Protein AF-0000000079589954 (afdb_homodimer)

Structure (mmCIF, N/CA/C/O backbone):
data_AF-0000000079589954-model_v1
#
loop_
_entity.id
_entity.type
_entity.pdbx_description
1 polymer 'Cystatin domain-containing protein'
#
loop_
_atom_site.group_PDB
_atom_site.id
_atom_site.type_symbol
_atom_site.label_atom_id
_atom_site.label_alt_id
_atom_site.label_comp_id
_atom_site.label_asym_id
_atom_site.label_entity_id
_atom_site.label_seq_id
_atom_site.pdbx_PDB_ins_code
_atom_site.Cartn_x
_atom_site.Cartn_y
_atom_site.Cartn_z
_atom_site.occupancy
_atom_site.B_iso_or_equiv
_atom_site.auth_seq_id
_atom_site.auth_comp_id
_atom_site.auth_asym_id
_atom_site.auth_atom_id
_atom_site.pdbx_PDB_model_num
ATOM 1 N N . MET A 1 1 ? -67.812 19.391 15.695 1 35.59 1 MET A N 1
ATOM 2 C CA . MET A 1 1 ? -67.312 18.078 16.078 1 35.59 1 MET A CA 1
ATOM 3 C C . MET A 1 1 ? -65.812 17.953 15.758 1 35.59 1 MET A C 1
ATOM 5 O O . MET A 1 1 ? -65.375 18.188 14.625 1 35.59 1 MET A O 1
ATOM 9 N N . PRO A 1 2 ? -64.875 18.188 16.719 1 44.06 2 PRO A N 1
ATOM 10 C CA . PRO A 1 2 ? -63.406 18.391 16.531 1 44.06 2 PRO A CA 1
ATOM 11 C C . PRO A 1 2 ? -62.688 17.109 16.094 1 44.06 2 PRO A C 1
ATOM 13 O O . PRO A 1 2 ? -63.062 16.016 16.516 1 44.06 2 PRO A O 1
ATOM 16 N N . SER A 1 3 ? -62.281 17 14.789 1 46.66 3 SER A N 1
ATOM 17 C CA . SER A 1 3 ? -61.625 15.914 14.047 1 46.66 3 SER A CA 1
ATOM 18 C C . SER A 1 3 ? -60.25 15.578 14.633 1 46.66 3 SER A C 1
ATOM 20 O O . SER A 1 3 ? -59.344 16.406 14.609 1 46.66 3 SER A O 1
ATOM 22 N N . PHE A 1 4 ? -60.156 14.859 15.82 1 42.25 4 PHE A N 1
ATOM 23 C CA . PHE A 1 4 ? -58.969 14.516 16.594 1 42.25 4 PHE A CA 1
ATOM 24 C C . PHE A 1 4 ? -58.031 13.648 15.766 1 42.25 4 PHE A C 1
ATOM 26 O O . PHE A 1 4 ? -58.438 12.602 15.258 1 42.25 4 PHE A O 1
ATOM 33 N N . VAL A 1 5 ? -57.031 14.227 15 1 38.97 5 VAL A N 1
ATOM 34 C CA . VAL A 1 5 ? -56 13.578 14.211 1 38.97 5 VAL A CA 1
ATOM 35 C C . VAL A 1 5 ? -55.125 12.695 15.117 1 38.97 5 VAL A C 1
ATOM 37 O O . VAL A 1 5 ? -54.625 13.156 16.125 1 38.97 5 VAL A O 1
ATOM 40 N N . ILE A 1 6 ? -55.531 11.406 15.32 1 39.44 6 ILE A N 1
ATOM 41 C CA . ILE A 1 6 ? -54.812 10.406 16.109 1 39.44 6 ILE A CA 1
ATOM 42 C C . ILE A 1 6 ? -53.438 10.133 15.492 1 39.44 6 ILE A C 1
ATOM 44 O O . ILE A 1 6 ? -53.344 9.734 14.336 1 39.44 6 ILE A O 1
ATOM 48 N N . PHE A 1 7 ? -52.406 10.898 15.875 1 41.16 7 PHE A N 1
ATOM 49 C CA . PHE A 1 7 ? -51.062 10.594 15.383 1 41.16 7 PHE A CA 1
ATOM 50 C C . PHE A 1 7 ? -50.625 9.227 15.867 1 41.16 7 PHE A C 1
ATOM 52 O O . PHE A 1 7 ? -50.75 8.898 17.047 1 41.16 7 PHE A O 1
ATOM 59 N N . PRO A 1 8 ? -50.625 8.203 15 1 36.62 8 PRO A N 1
ATOM 60 C CA . PRO A 1 8 ? -50.188 6.891 15.484 1 36.62 8 PRO A CA 1
ATOM 61 C C . PRO A 1 8 ? -48.781 6.926 16.109 1 36.62 8 PRO A C 1
ATOM 63 O O . PRO A 1 8 ? -47.969 7.777 15.75 1 36.62 8 PRO A O 1
ATOM 66 N N . LYS A 1 9 ? -48.688 6.43 17.344 1 40.78 9 LYS A N 1
ATOM 67 C CA . LYS A 1 9 ? -47.469 6.23 18.125 1 40.78 9 LYS A CA 1
ATOM 68 C C . LYS A 1 9 ? -46.469 5.355 17.359 1 40.78 9 LYS A C 1
ATOM 70 O O . LYS A 1 9 ? -46.781 4.223 16.984 1 40.78 9 LYS A O 1
ATOM 75 N N . ILE A 1 10 ? -45.562 5.984 16.609 1 38.38 10 ILE A N 1
ATOM 76 C CA . ILE A 1 10 ? -44.469 5.27 15.945 1 38.38 10 ILE A CA 1
ATOM 77 C C . ILE A 1 10 ? -43.688 4.48 16.969 1 38.38 10 ILE A C 1
ATOM 79 O O . ILE A 1 10 ? -43.156 5.051 17.938 1 38.38 10 ILE A O 1
ATOM 83 N N . SER A 1 11 ? -44 3.264 17.375 1 36.06 11 SER A N 1
ATOM 84 C CA . SER A 1 11 ? -43.188 2.393 18.203 1 36.06 11 SER A CA 1
ATOM 85 C C . SER A 1 11 ? -41.75 2.303 17.656 1 36.06 11 SER A C 1
ATOM 87 O O . SER A 1 11 ? -41.562 2.055 16.453 1 36.06 11 SER A O 1
ATOM 89 N N . GLN A 1 12 ? -40.875 3.203 18.109 1 32.81 12 GLN A N 1
ATOM 90 C CA . GLN A 1 12 ? -39.469 3.146 17.766 1 32.81 12 GLN A CA 1
ATOM 91 C C . GLN A 1 12 ? -38.875 1.769 18.062 1 32.81 12 GLN A C 1
ATOM 93 O O . GLN A 1 12 ? -38.719 1.389 19.219 1 32.81 12 GLN A O 1
ATOM 98 N N . LYS A 1 13 ? -39.438 0.674 17.516 1 40.66 13 LYS A N 1
ATOM 99 C CA . LYS A 1 13 ? -38.594 -0.494 17.672 1 40.66 13 LYS A CA 1
ATOM 100 C C . LYS A 1 13 ? -37.156 -0.166 17.297 1 40.66 13 LYS A C 1
ATOM 102 O O . LYS A 1 13 ? -36.875 0.287 16.172 1 40.66 13 LYS A O 1
ATOM 107 N N . THR A 1 14 ? -36.344 0.187 18.281 1 39.12 14 THR A N 1
ATOM 108 C CA . THR A 1 14 ? -34.875 0.381 18.219 1 39.12 14 THR A CA 1
ATOM 109 C C . THR A 1 14 ? -34.219 -0.771 17.469 1 39.12 14 THR A C 1
ATOM 111 O O . THR A 1 14 ? -34.25 -1.912 17.922 1 39.12 14 THR A O 1
ATOM 114 N N . ARG A 1 15 ? -34.5 -0.839 16.219 1 39.12 15 ARG A N 1
ATOM 115 C CA . ARG A 1 15 ? -33.688 -1.821 15.508 1 39.12 15 ARG A CA 1
ATOM 116 C C . ARG A 1 15 ? -32.219 -1.702 15.914 1 39.12 15 ARG A C 1
ATOM 118 O O . ARG A 1 15 ? -31.594 -0.646 15.75 1 39.12 15 ARG A O 1
ATOM 125 N N . HIS A 1 16 ? -31.875 -2.42 17.031 1 40.72 16 HIS A N 1
ATOM 126 C CA . HIS A 1 16 ? -30.453 -2.596 17.312 1 40.72 16 HIS A CA 1
ATOM 127 C C . HIS A 1 16 ? -29.656 -2.912 16.047 1 40.72 16 HIS A C 1
ATOM 129 O O . HIS A 1 16 ? -29.969 -3.873 15.344 1 40.72 16 HIS A O 1
ATOM 135 N N . LEU A 1 17 ? -29.266 -1.894 15.398 1 42.22 17 LEU A N 1
ATOM 136 C CA . LEU A 1 17 ? -28.25 -2.135 14.375 1 42.22 17 LEU A CA 1
ATOM 137 C C . LEU A 1 17 ? -27.156 -3.059 14.898 1 42.22 17 LEU A C 1
ATOM 139 O O . LEU A 1 17 ? -26.422 -2.693 15.82 1 42.22 17 LEU A O 1
ATOM 143 N N . VAL A 1 18 ? -27.453 -4.34 14.961 1 34.44 18 VAL A N 1
ATOM 144 C CA . VAL A 1 18 ? -26.375 -5.273 15.273 1 34.44 18 VAL A CA 1
ATOM 145 C C . VAL A 1 18 ? -25.156 -4.949 14.43 1 34.44 18 VAL A C 1
ATOM 147 O O . VAL A 1 18 ? -25.188 -5.074 13.203 1 34.44 18 VAL A O 1
ATOM 150 N N . VAL A 1 19 ? -24.422 -3.91 14.734 1 35.72 19 VAL A N 1
ATOM 151 C CA . VAL A 1 19 ? -23.062 -3.896 14.211 1 35.72 19 VAL A CA 1
ATOM 152 C C . VAL A 1 19 ? -22.406 -5.262 14.43 1 35.72 19 VAL A C 1
ATOM 154 O O . VAL A 1 19 ? -22.219 -5.691 15.57 1 35.72 19 VAL A O 1
ATOM 157 N N . LEU A 1 20 ? -22.812 -6.199 13.68 1 38.44 20 LEU A N 1
ATOM 158 C CA . LEU A 1 20 ? -22.016 -7.422 13.781 1 38.44 20 LEU A CA 1
ATOM 159 C C . LEU A 1 20 ? -20.531 -7.102 13.922 1 38.44 20 LEU A C 1
ATOM 161 O O . LEU A 1 20 ? -19.969 -6.359 13.109 1 38.44 20 LEU A O 1
ATOM 165 N N . PRO A 1 21 ? -20.031 -7.18 15.133 1 40.75 21 PRO A N 1
ATOM 166 C CA . PRO A 1 21 ? -18.562 -7.094 15.219 1 40.75 21 PRO A CA 1
ATOM 167 C C . PRO A 1 21 ? -17.859 -7.977 14.195 1 40.75 21 PRO A C 1
ATOM 169 O O . PRO A 1 21 ? -18.094 -9.188 14.156 1 40.75 21 PRO A O 1
ATOM 172 N N . LEU A 1 22 ? -17.812 -7.66 12.906 1 41.22 22 LEU A N 1
ATOM 173 C CA . LEU A 1 22 ? -16.812 -8.461 12.195 1 41.22 22 LEU A CA 1
ATOM 174 C C . LEU A 1 22 ? -15.648 -8.828 13.102 1 41.22 22 LEU A C 1
ATOM 176 O O . LEU A 1 22 ? -15.008 -7.945 13.672 1 41.22 22 LEU A O 1
ATOM 180 N N . ARG A 1 23 ? -15.781 -9.836 13.898 1 40.22 23 ARG A N 1
ATOM 181 C CA . ARG A 1 23 ? -14.609 -10.336 14.602 1 40.22 23 ARG A CA 1
ATOM 182 C C . ARG A 1 23 ? -13.359 -10.219 13.742 1 40.22 23 ARG A C 1
ATOM 184 O O . ARG A 1 23 ? -13.211 -10.922 12.742 1 40.22 23 ARG A O 1
ATOM 191 N N . PRO A 1 24 ? -12.727 -9.109 13.539 1 44.19 24 PRO A N 1
ATOM 192 C CA . PRO A 1 24 ? -11.484 -8.867 12.797 1 44.19 24 PRO A CA 1
ATOM 193 C C . PRO A 1 24 ? -10.367 -9.836 13.188 1 44.19 24 PRO A C 1
ATOM 195 O O . PRO A 1 24 ? -9.211 -9.633 12.805 1 44.19 24 PRO A O 1
ATOM 198 N N . ALA A 1 25 ? -10.477 -10.719 14.094 1 42.91 25 ALA A N 1
ATOM 199 C CA . ALA A 1 25 ? -9.328 -11.344 14.742 1 42.91 25 ALA A CA 1
ATOM 200 C C . ALA A 1 25 ? -8.305 -11.82 13.711 1 42.91 25 ALA A C 1
ATOM 202 O O . ALA A 1 25 ? -7.109 -11.578 13.867 1 42.91 25 ALA A O 1
ATOM 203 N N . GLY A 1 26 ? -8.516 -13.086 13.031 1 46.72 26 GLY A N 1
ATOM 204 C CA . GLY A 1 26 ? -7.449 -13.859 12.414 1 46.72 26 GLY A CA 1
ATOM 205 C C . GLY A 1 26 ? -6.871 -13.203 11.18 1 46.72 26 GLY A C 1
ATOM 206 O O . GLY A 1 26 ? -5.715 -13.438 10.82 1 46.72 26 GLY A O 1
ATOM 207 N N . MET A 1 27 ? -7.762 -12.844 10.141 1 50.5 27 MET A N 1
ATOM 208 C CA . MET A 1 27 ? -7.363 -12.383 8.82 1 50.5 27 MET A CA 1
ATOM 209 C C . MET A 1 27 ? -6.855 -10.945 8.867 1 50.5 27 MET A C 1
ATOM 211 O O . MET A 1 27 ? -6.484 -10.375 7.844 1 50.5 27 MET A O 1
ATOM 215 N N . LEU A 1 28 ? -7.289 -10.312 9.875 1 58.69 28 LEU A N 1
ATOM 216 C CA . LEU A 1 28 ? -7.434 -8.906 9.516 1 58.69 28 LEU A CA 1
ATOM 217 C C . LEU A 1 28 ? -6.258 -8.438 8.664 1 58.69 28 LEU A C 1
ATOM 219 O O . LEU A 1 28 ? -6.32 -8.492 7.434 1 58.69 28 LEU A O 1
ATOM 223 N N . GLY A 1 29 ? -5.25 -7.453 8.898 1 73.5 29 GLY A N 1
ATOM 224 C CA . GLY A 1 29 ? -4.316 -6.68 8.094 1 73.5 29 GLY A CA 1
ATOM 225 C C . GLY A 1 29 ? -3.037 -7.43 7.777 1 73.5 29 GLY A C 1
ATOM 226 O O . GLY A 1 29 ? -2.143 -6.891 7.121 1 73.5 29 GLY A O 1
ATOM 227 N N . GLY A 1 30 ? -2.932 -8.773 8.297 1 86.75 30 GLY A N 1
ATOM 228 C CA . GLY A 1 30 ? -1.754 -9.555 7.953 1 86.75 30 GLY A CA 1
ATOM 229 C C . GLY A 1 30 ? -1.987 -10.516 6.801 1 86.75 30 GLY A C 1
ATOM 230 O O . GLY A 1 30 ? -3.115 -10.656 6.324 1 86.75 30 GLY A O 1
ATOM 231 N N . ARG A 1 31 ? -0.968 -11.148 6.387 1 93.94 31 ARG A N 1
ATOM 232 C CA . ARG A 1 31 ? -1.062 -12.125 5.305 1 93.94 31 ARG A CA 1
ATOM 233 C C . ARG A 1 31 ? -1.572 -13.461 5.82 1 93.94 31 ARG A C 1
ATOM 235 O O . ARG A 1 31 ? -1.192 -13.898 6.906 1 93.94 31 ARG A O 1
ATOM 242 N N . THR A 1 32 ? -2.414 -14.094 5.129 1 94.88 32 THR A N 1
ATOM 243 C CA . THR A 1 32 ? -2.926 -15.422 5.434 1 94.88 32 THR A CA 1
ATOM 244 C C . THR A 1 32 ? -2.705 -16.375 4.254 1 94.88 32 THR A C 1
ATOM 246 O O . THR A 1 32 ? -2.859 -15.969 3.096 1 94.88 32 THR A O 1
ATOM 249 N N . LYS A 1 33 ? -2.371 -17.625 4.551 1 95.88 33 LYS A N 1
ATOM 250 C CA . LYS A 1 33 ? -2.109 -18.609 3.504 1 95.88 33 LYS A CA 1
ATOM 251 C C . LYS A 1 33 ? -3.408 -19.094 2.865 1 95.88 33 LYS A C 1
ATOM 253 O O . LYS A 1 33 ? -4.41 -19.281 3.555 1 95.88 33 LYS A O 1
ATOM 258 N N . VAL A 1 34 ? -3.264 -19.219 1.634 1 96.12 34 VAL A N 1
ATOM 259 C CA . VAL A 1 34 ? -4.336 -19.906 0.916 1 96.12 34 VAL A CA 1
ATOM 260 C C . VAL A 1 34 ? -4.051 -21.406 0.862 1 96.12 34 VAL A C 1
ATOM 262 O O . VAL A 1 34 ? -2.992 -21.812 0.387 1 96.12 34 VAL A O 1
ATOM 265 N N . ASP A 1 35 ? -4.879 -22.297 1.304 1 94 35 ASP A N 1
ATOM 266 C CA . ASP A 1 35 ? -4.602 -23.719 1.462 1 94 35 ASP A CA 1
ATOM 267 C C . ASP A 1 35 ? -4.887 -24.484 0.171 1 94 35 ASP A C 1
ATOM 269 O O . ASP A 1 35 ? -4.238 -25.5 -0.115 1 94 35 ASP A O 1
ATOM 273 N N . ASP A 1 36 ? -5.75 -24.125 -0.659 1 96.5 36 ASP A N 1
ATOM 274 C CA . ASP A 1 36 ? -6.152 -24.859 -1.847 1 96.5 36 ASP A CA 1
ATOM 275 C C . ASP A 1 36 ? -5.617 -24.203 -3.117 1 96.5 36 ASP A C 1
ATOM 277 O O . ASP A 1 36 ? -6.328 -24.109 -4.121 1 96.5 36 ASP A O 1
ATOM 281 N N . VAL A 1 37 ? -4.328 -23.891 -3.078 1 97.69 37 VAL A N 1
ATOM 282 C CA . VAL A 1 37 ? -3.756 -23.062 -4.133 1 97.69 37 VAL A CA 1
ATOM 283 C C . VAL A 1 37 ? -3.857 -23.781 -5.473 1 97.69 37 VAL A C 1
ATOM 285 O O . VAL A 1 37 ? -4.32 -23.219 -6.461 1 97.69 37 VAL A O 1
ATOM 288 N N . GLU A 1 38 ? -3.52 -25.062 -5.52 1 96.38 38 GLU A N 1
ATOM 289 C CA . GLU A 1 38 ? -3.412 -25.781 -6.789 1 96.38 38 GLU A CA 1
ATOM 290 C C . GLU A 1 38 ? -4.781 -25.969 -7.434 1 96.38 38 GLU A C 1
ATOM 292 O O . GLU A 1 38 ? -4.891 -26.016 -8.664 1 96.38 38 GLU A O 1
ATOM 297 N N . THR A 1 39 ? -5.797 -25.984 -6.582 1 97.06 39 THR A N 1
ATOM 298 C CA . THR A 1 39 ? -7.125 -26.234 -7.133 1 97.06 39 THR A CA 1
ATOM 299 C C . THR A 1 39 ? -7.949 -24.953 -7.156 1 97.06 39 THR A C 1
ATOM 301 O O . THR A 1 39 ? -9.078 -24.938 -7.648 1 97.06 39 THR A O 1
ATOM 304 N N . ASN A 1 40 ? -7.453 -23.922 -6.672 1 97.88 40 ASN A N 1
ATOM 305 C CA . ASN A 1 40 ? -8.148 -22.641 -6.629 1 97.88 40 ASN A CA 1
ATOM 306 C C . ASN A 1 40 ? -8.07 -21.922 -7.969 1 97.88 40 ASN A C 1
ATOM 308 O O . ASN A 1 40 ? -7.043 -21.328 -8.305 1 97.88 40 ASN A O 1
ATOM 312 N N . LYS A 1 41 ? -9.156 -21.922 -8.68 1 97.88 41 LYS A N 1
ATOM 313 C CA . LYS A 1 41 ? -9.172 -21.391 -10.039 1 97.88 41 LYS A CA 1
ATOM 314 C C . LYS A 1 41 ? -8.875 -19.891 -10.055 1 97.88 41 LYS A C 1
ATOM 316 O O . LYS A 1 41 ? -8.203 -19.391 -10.961 1 97.88 41 LYS A O 1
ATOM 321 N N . GLU A 1 42 ? -9.359 -19.156 -9.078 1 97.12 42 GLU A N 1
ATOM 322 C CA . GLU A 1 42 ? -9.133 -17.719 -9.016 1 97.12 42 GLU A CA 1
ATOM 323 C C . GLU A 1 42 ? -7.652 -17.406 -8.797 1 97.12 42 GLU A C 1
ATOM 325 O O . GLU A 1 42 ? -7.098 -16.516 -9.461 1 97.12 42 GLU A O 1
ATOM 330 N N . ILE A 1 43 ? -7.059 -18.172 -7.922 1 98.56 43 ILE A N 1
ATOM 331 C CA . ILE A 1 43 ? -5.641 -17.969 -7.625 1 98.56 43 ILE A CA 1
ATOM 332 C C . ILE A 1 43 ? -4.805 -18.328 -8.852 1 98.56 43 ILE A C 1
ATOM 334 O O . ILE A 1 43 ? -3.863 -17.609 -9.195 1 98.56 43 ILE A O 1
ATOM 338 N N . GLN A 1 44 ? -5.152 -19.391 -9.5 1 98.81 44 GLN A N 1
ATOM 339 C CA . GLN A 1 44 ? -4.422 -19.766 -10.703 1 98.81 44 GLN A CA 1
ATOM 340 C C . GLN A 1 44 ? -4.602 -18.719 -11.805 1 98.81 44 GLN A C 1
ATOM 342 O O . GLN A 1 44 ? -3.648 -18.391 -12.516 1 98.81 44 GLN A O 1
ATOM 347 N N . ALA A 1 45 ? -5.828 -18.141 -11.922 1 98.56 45 ALA A N 1
ATOM 348 C CA . ALA A 1 45 ? -6.066 -17.094 -12.898 1 98.56 45 ALA A CA 1
ATOM 349 C C . ALA A 1 45 ? -5.23 -15.852 -12.586 1 98.56 45 ALA A C 1
ATOM 351 O O . ALA A 1 45 ? -4.742 -15.18 -13.5 1 98.56 45 ALA A O 1
ATOM 352 N N . MET A 1 46 ? -5.023 -15.586 -11.352 1 98.62 46 MET A N 1
ATOM 353 C CA . MET A 1 46 ? -4.211 -14.445 -10.945 1 98.62 46 MET A CA 1
ATOM 354 C C . MET A 1 46 ? -2.744 -14.656 -11.312 1 98.62 46 MET A C 1
ATOM 356 O O . MET A 1 46 ? -2.057 -13.719 -11.711 1 98.62 46 MET A O 1
ATOM 360 N N . GLY A 1 47 ? -2.281 -15.828 -11.109 1 98.81 47 GLY A N 1
ATOM 361 C CA . GLY A 1 47 ? -0.938 -16.156 -11.562 1 98.81 47 GLY A CA 1
ATOM 362 C C . GLY A 1 47 ? -0.751 -15.977 -13.055 1 98.81 47 GLY A C 1
ATOM 363 O O . GLY A 1 47 ? 0.246 -15.398 -13.492 1 98.81 47 GLY A O 1
ATOM 364 N N . ARG A 1 48 ? -1.716 -16.453 -13.812 1 98.69 48 ARG A N 1
ATOM 365 C CA . ARG A 1 48 ? -1.654 -16.281 -15.266 1 98.69 48 ARG A CA 1
ATOM 366 C C . ARG A 1 48 ? -1.61 -14.805 -15.641 1 98.69 48 ARG A C 1
ATOM 368 O O . ARG A 1 48 ? -0.803 -14.391 -16.484 1 98.69 48 ARG A O 1
ATOM 375 N N . TYR A 1 49 ? -2.445 -14.07 -15.016 1 98.88 49 TYR A N 1
ATOM 376 C CA . TYR A 1 49 ? -2.445 -12.625 -15.227 1 98.88 49 TYR A CA 1
ATOM 377 C C . TYR A 1 49 ? -1.066 -12.039 -14.953 1 98.88 49 TYR A C 1
ATOM 379 O O . TYR A 1 49 ? -0.587 -11.188 -15.703 1 98.88 49 TYR A O 1
ATOM 387 N N . SER A 1 50 ? -0.469 -12.43 -13.914 1 98.75 50 SER A N 1
ATOM 388 C CA . SER A 1 50 ? 0.827 -11.898 -13.508 1 98.75 50 SER A CA 1
ATOM 389 C C . SER A 1 50 ? 1.883 -12.125 -14.586 1 98.75 50 SER A C 1
ATOM 391 O O . SER A 1 50 ? 2.643 -11.211 -14.914 1 98.75 50 SER A O 1
ATOM 393 N N . VAL A 1 51 ? 1.883 -13.273 -15.086 1 98.38 51 VAL A N 1
ATOM 394 C CA . VAL A 1 51 ? 2.871 -13.625 -16.109 1 98.38 51 VAL A CA 1
ATOM 395 C C . VAL A 1 51 ? 2.588 -12.852 -17.391 1 98.38 51 VAL A C 1
ATOM 397 O O . VAL A 1 51 ? 3.504 -12.305 -18 1 98.38 51 VAL A O 1
ATOM 400 N N . GLU A 1 52 ? 1.298 -12.758 -17.781 1 97.25 52 GLU A N 1
ATOM 401 C CA . GLU A 1 52 ? 0.915 -12.016 -18.984 1 97.25 52 GLU A CA 1
ATOM 402 C C . GLU A 1 52 ? 1.285 -10.539 -18.859 1 97.25 52 GLU A C 1
ATOM 404 O O . GLU A 1 52 ? 1.806 -9.938 -19.797 1 97.25 52 GLU A O 1
ATOM 409 N N . GLU A 1 53 ? 1.009 -10.023 -17.75 1 97.75 53 GLU A N 1
ATOM 410 C CA . GLU A 1 53 ? 1.309 -8.617 -17.516 1 97.75 53 GLU A CA 1
ATOM 411 C C . GLU A 1 53 ? 2.814 -8.367 -17.516 1 97.75 53 GLU A C 1
ATOM 413 O O . GLU A 1 53 ? 3.277 -7.359 -18.062 1 97.75 53 GLU A O 1
ATOM 418 N N . TYR A 1 54 ? 3.545 -9.25 -16.922 1 96.56 54 TYR A N 1
ATOM 419 C CA . TYR A 1 54 ? 5 -9.141 -16.938 1 96.56 54 TYR A CA 1
ATOM 420 C C . TYR A 1 54 ? 5.539 -9.156 -18.359 1 96.56 54 TYR A C 1
ATOM 422 O O . TYR A 1 54 ? 6.375 -8.328 -18.719 1 96.56 54 TYR A O 1
ATOM 430 N N . ASN A 1 55 ? 5.047 -10.086 -19.078 1 96 55 ASN A N 1
ATOM 431 C CA . ASN A 1 55 ? 5.477 -10.18 -20.469 1 96 55 ASN A CA 1
ATOM 432 C C . ASN A 1 55 ? 5.117 -8.922 -21.266 1 96 55 ASN A C 1
ATOM 434 O O . ASN A 1 55 ? 5.914 -8.438 -22.062 1 96 55 ASN A O 1
ATOM 438 N N . ARG A 1 56 ? 3.961 -8.453 -21.031 1 95.81 56 ARG A N 1
ATOM 439 C CA . ARG A 1 56 ? 3.496 -7.262 -21.734 1 95.81 56 ARG A CA 1
ATOM 440 C C . ARG A 1 56 ? 4.379 -6.059 -21.406 1 95.81 56 ARG A C 1
ATOM 442 O O . ARG A 1 56 ? 4.719 -5.273 -22.297 1 95.81 56 ARG A O 1
ATOM 449 N N . LEU A 1 57 ? 4.762 -5.91 -20.219 1 93.25 57 LEU A N 1
ATOM 450 C CA . LEU A 1 57 ? 5.531 -4.758 -19.75 1 93.25 57 LEU A CA 1
ATOM 451 C C . LEU A 1 57 ? 6.992 -4.871 -20.188 1 93.25 57 LEU A C 1
ATOM 453 O O . LEU A 1 57 ? 7.637 -3.863 -20.484 1 93.25 57 LEU A O 1
ATOM 457 N N . ARG A 1 58 ? 7.477 -6.062 -20 1 89.44 58 ARG A N 1
ATOM 458 C CA . ARG A 1 58 ? 8.883 -6.289 -20.328 1 89.44 58 ARG A CA 1
ATOM 459 C C . ARG A 1 58 ? 9.109 -6.262 -21.828 1 89.44 58 ARG A C 1
ATOM 461 O O . ARG A 1 58 ? 10.188 -5.883 -22.297 1 89.44 58 ARG A O 1
ATOM 468 N N . ARG A 1 59 ? 8.195 -6.594 -22.656 1 78.44 59 ARG A N 1
ATOM 469 C CA . ARG A 1 59 ? 8.242 -6.59 -24.109 1 78.44 59 ARG A CA 1
ATOM 470 C C . ARG A 1 59 ? 9.531 -7.23 -24.625 1 78.44 59 ARG A C 1
ATOM 472 O O . ARG A 1 59 ? 10.219 -6.664 -25.469 1 78.44 59 ARG A O 1
ATOM 479 N N . SER A 1 60 ? 9.914 -8.242 -24.047 1 75.81 60 SER A N 1
ATOM 480 C CA . SER A 1 60 ? 11.148 -8.891 -24.469 1 75.81 60 SER A CA 1
ATOM 481 C C . SER A 1 60 ? 10.859 -10.203 -25.188 1 75.81 60 SER A C 1
ATOM 483 O O . SER A 1 60 ? 9.727 -10.695 -25.172 1 75.81 60 SER A O 1
ATOM 485 N N . GLU A 1 61 ? 11.891 -10.664 -25.984 1 75 61 GLU A N 1
ATOM 486 C CA . GLU A 1 61 ? 11.836 -11.969 -26.641 1 75 61 GLU A CA 1
ATOM 487 C C . GLU A 1 61 ? 11.891 -13.102 -25.625 1 75 61 GLU A C 1
ATOM 489 O O . GLU A 1 61 ? 11.648 -14.258 -25.969 1 75 61 GLU A O 1
ATOM 494 N N . GLU A 1 62 ? 12.203 -12.844 -24.406 1 85.06 62 GLU A N 1
ATOM 495 C CA . GLU A 1 62 ? 12.344 -13.859 -23.375 1 85.06 62 GLU A CA 1
ATOM 496 C C . GLU A 1 62 ? 11.078 -13.953 -22.516 1 85.06 62 GLU A C 1
ATOM 498 O O . GLU A 1 62 ? 11.164 -13.977 -21.281 1 85.06 62 GLU A O 1
ATOM 503 N N . ASP A 1 63 ? 10.047 -14.188 -23.312 1 91.5 63 ASP A N 1
ATOM 504 C CA . ASP A 1 63 ? 8.75 -14.258 -22.641 1 91.5 63 ASP A CA 1
ATOM 505 C C . ASP A 1 63 ? 8.664 -15.5 -21.766 1 91.5 63 ASP A C 1
ATOM 507 O O . ASP A 1 63 ? 9.258 -16.531 -22.062 1 91.5 63 ASP A O 1
ATOM 511 N N . LEU A 1 64 ? 7.977 -15.398 -20.688 1 95.31 64 LEU A N 1
ATOM 512 C CA . LEU A 1 64 ? 7.68 -16.5 -19.781 1 95.31 64 LEU A CA 1
ATOM 513 C C . LEU A 1 64 ? 6.328 -17.125 -20.109 1 95.31 64 LEU A C 1
ATOM 515 O O . LEU A 1 64 ? 5.449 -16.469 -20.672 1 95.31 64 LEU A O 1
ATOM 519 N N . THR A 1 65 ? 6.254 -18.422 -19.812 1 96.06 65 THR A N 1
ATOM 520 C CA . THR A 1 65 ? 4.984 -19.141 -19.891 1 96.06 65 THR A CA 1
ATOM 521 C C . THR A 1 65 ? 4.512 -19.562 -18.5 1 96.06 65 THR A C 1
ATOM 523 O O . THR A 1 65 ? 5.297 -20.078 -17.703 1 96.06 65 THR A O 1
ATOM 526 N N . PHE A 1 66 ? 3.24 -19.344 -18.281 1 97.69 66 PHE A N 1
ATOM 527 C CA . PHE A 1 66 ? 2.633 -19.703 -17 1 97.69 66 PHE A CA 1
ATOM 528 C C . PHE A 1 66 ? 2.488 -21.203 -16.875 1 97.69 66 PHE A C 1
ATOM 530 O O . PHE A 1 66 ? 2.004 -21.875 -17.797 1 97.69 66 PHE A O 1
ATOM 537 N N . SER A 1 67 ? 2.904 -21.766 -15.719 1 98.06 67 SER A N 1
ATOM 538 C CA . SER A 1 67 ? 2.641 -23.172 -15.406 1 98.06 67 SER A CA 1
ATOM 539 C C . SER A 1 67 ? 1.576 -23.297 -14.32 1 98.06 67 SER A C 1
ATOM 541 O O . SER A 1 67 ? 0.464 -23.766 -14.586 1 98.06 67 SER A O 1
ATOM 543 N N . ARG A 1 68 ? 1.915 -22.828 -13.102 1 98.5 68 ARG A N 1
ATOM 544 C CA . ARG A 1 68 ? 0.976 -22.875 -11.984 1 98.5 68 ARG A CA 1
ATOM 545 C C . ARG A 1 68 ? 1.433 -21.969 -10.844 1 98.5 68 ARG A C 1
ATOM 547 O O . ARG A 1 68 ? 2.615 -21.641 -10.742 1 98.5 68 ARG A O 1
ATOM 554 N N . VAL A 1 69 ? 0.459 -21.641 -10.016 1 98.81 69 VAL A N 1
ATOM 555 C CA . VAL A 1 69 ? 0.774 -21.062 -8.711 1 98.81 69 VAL A CA 1
ATOM 556 C C . VAL A 1 69 ? 1.005 -22.172 -7.691 1 98.81 69 VAL A C 1
ATOM 558 O O . VAL A 1 69 ? 0.182 -23.078 -7.555 1 98.81 69 VAL A O 1
ATOM 561 N N . VAL A 1 70 ? 2.092 -22 -7 1 98.19 70 VAL A N 1
ATOM 562 C CA . VAL A 1 70 ? 2.416 -23.094 -6.082 1 98.19 70 VAL A CA 1
ATOM 563 C C . VAL A 1 70 ? 2.188 -22.641 -4.641 1 98.19 70 VAL A C 1
ATOM 565 O O . VAL A 1 70 ? 2.043 -23.469 -3.742 1 98.19 70 VAL A O 1
ATOM 568 N N . GLU A 1 71 ? 2.184 -21.438 -4.332 1 98.38 71 GLU A N 1
ATOM 569 C CA . GLU A 1 71 ? 1.87 -20.859 -3.033 1 98.38 71 GLU A CA 1
ATOM 570 C C . GLU A 1 71 ? 1.148 -19.516 -3.189 1 98.38 71 GLU A C 1
ATOM 572 O O . GLU A 1 71 ? 1.374 -18.797 -4.164 1 98.38 71 GLU A O 1
ATOM 577 N N . ALA A 1 72 ? 0.329 -19.25 -2.234 1 98.69 72 ALA A N 1
ATOM 578 C CA . ALA A 1 72 ? -0.384 -17.969 -2.238 1 98.69 72 ALA A CA 1
ATOM 579 C C . ALA A 1 72 ? -0.735 -17.531 -0.82 1 98.69 72 ALA A C 1
ATOM 581 O O . ALA A 1 72 ? -1.097 -18.359 0.02 1 98.69 72 ALA A O 1
ATOM 582 N N . GLU A 1 73 ? -0.633 -16.281 -0.613 1 97.94 73 GLU A N 1
ATOM 583 C CA . GLU A 1 73 ? -1.166 -15.609 0.569 1 97.94 73 GLU A CA 1
ATOM 584 C C . GLU A 1 73 ? -2.041 -14.422 0.182 1 97.94 73 GLU A C 1
ATOM 586 O O . GLU A 1 73 ? -1.899 -13.875 -0.911 1 97.94 73 GLU A O 1
ATOM 591 N N . GLN A 1 74 ? -2.91 -14.125 1.017 1 96.25 74 GLN A N 1
ATOM 592 C CA . GLN A 1 74 ? -3.785 -12.977 0.802 1 96.25 74 GLN A CA 1
ATOM 593 C C . GLN A 1 74 ? -3.734 -12.023 1.988 1 96.25 74 GLN A C 1
ATOM 595 O O . GLN A 1 74 ? -3.514 -12.445 3.125 1 96.25 74 GLN A O 1
ATOM 600 N N . GLN A 1 75 ? -3.967 -10.734 1.735 1 94.19 75 GLN A N 1
ATOM 601 C CA . GLN A 1 75 ? -3.951 -9.68 2.736 1 94.19 75 GLN A CA 1
ATOM 602 C C . GLN A 1 75 ? -5.035 -8.641 2.455 1 94.19 75 GLN A C 1
ATOM 604 O O . GLN A 1 75 ? -5.066 -8.047 1.375 1 94.19 75 GLN A O 1
ATOM 609 N N . VAL A 1 76 ? -5.828 -8.5 3.445 1 91.38 76 VAL A N 1
ATOM 610 C CA . VAL A 1 76 ? -6.797 -7.41 3.348 1 91.38 76 VAL A CA 1
ATOM 611 C C . VAL A 1 76 ? -6.102 -6.074 3.594 1 91.38 76 VAL A C 1
ATOM 613 O O . VAL A 1 76 ? -5.492 -5.871 4.645 1 91.38 76 VAL A O 1
ATOM 616 N N . VAL A 1 77 ? -6.219 -5.285 2.521 1 90.31 77 VAL A N 1
ATOM 617 C CA . VAL A 1 77 ? -5.664 -3.939 2.639 1 90.31 77 VAL A CA 1
ATOM 618 C C . VAL A 1 77 ? -6.797 -2.92 2.732 1 90.31 77 VAL A C 1
ATOM 620 O O . VAL A 1 77 ? -7.52 -2.693 1.761 1 90.31 77 VAL A O 1
ATOM 623 N N . ALA A 1 78 ? -7.117 -2.5 3.949 1 89.81 78 ALA A N 1
ATOM 624 C CA . ALA A 1 78 ? -8.172 -1.52 4.199 1 89.81 78 ALA A CA 1
ATOM 625 C C . ALA A 1 78 ? -7.695 -0.439 5.168 1 89.81 78 ALA A C 1
ATOM 627 O O . ALA A 1 78 ? -7.16 -0.745 6.234 1 89.81 78 ALA A O 1
ATOM 628 N N . GLY A 1 79 ? -7.855 0.797 4.711 1 91.69 79 GLY A N 1
ATOM 629 C CA . GLY A 1 79 ? -7.484 1.926 5.551 1 91.69 79 GLY A CA 1
ATOM 630 C C . GLY A 1 79 ? -7.59 3.26 4.836 1 91.69 79 GLY A C 1
ATOM 631 O O . GLY A 1 79 ? -8.406 3.42 3.924 1 91.69 79 GLY A O 1
ATOM 632 N N . MET A 1 80 ? -6.914 4.219 5.418 1 94.75 80 MET A N 1
ATOM 633 C CA . MET A 1 80 ? -6.801 5.562 4.859 1 94.75 80 MET A CA 1
ATOM 634 C C . MET A 1 80 ? -5.344 6.008 4.793 1 94.75 80 MET A C 1
ATOM 636 O O . MET A 1 80 ? -4.57 5.754 5.723 1 94.75 80 MET A O 1
ATOM 640 N N . LYS A 1 81 ? -5.082 6.605 3.682 1 96.62 81 LYS A N 1
ATOM 641 C CA . LYS A 1 81 ? -3.822 7.34 3.613 1 96.62 81 LYS A CA 1
ATOM 642 C C . LYS A 1 81 ? -4.062 8.844 3.621 1 96.62 81 LYS A C 1
ATOM 644 O O . LYS A 1 81 ? -4.984 9.336 2.969 1 96.62 81 LYS A O 1
ATOM 649 N N . TYR A 1 82 ? -3.203 9.492 4.332 1 98.25 82 TYR A N 1
ATOM 650 C CA . TYR A 1 82 ? -3.178 10.953 4.363 1 98.25 82 TYR A CA 1
ATOM 651 C C . TYR A 1 82 ? -1.848 11.484 3.842 1 98.25 82 TYR A C 1
ATOM 653 O O . TYR A 1 82 ? -0.782 11.031 4.27 1 98.25 82 TYR A O 1
ATOM 661 N N . TYR A 1 83 ? -1.981 12.352 2.961 1 98.69 83 TYR A N 1
ATOM 662 C CA . TYR A 1 83 ? -0.84 13.062 2.393 1 98.69 83 TYR A CA 1
ATOM 663 C C . TYR A 1 83 ? -0.784 14.5 2.898 1 98.69 83 TYR A C 1
ATOM 665 O O . TYR A 1 83 ? -1.657 15.305 2.58 1 98.69 83 TYR A O 1
ATOM 673 N N . LEU A 1 84 ? 0.241 14.766 3.574 1 98.75 84 LEU A N 1
ATOM 674 C CA . LEU A 1 84 ? 0.283 16.031 4.309 1 98.75 84 LEU A CA 1
ATOM 675 C C . LEU A 1 84 ? 1.462 16.875 3.854 1 98.75 84 LEU A C 1
ATOM 677 O O . LEU A 1 84 ? 2.551 16.359 3.602 1 98.75 84 LEU A O 1
ATOM 681 N N . LYS A 1 85 ? 1.268 18.125 3.744 1 98.69 85 LYS A N 1
ATOM 682 C CA . LYS A 1 85 ? 2.334 19.109 3.77 1 98.69 85 LYS A CA 1
ATOM 683 C C . LYS A 1 85 ? 2.404 19.812 5.125 1 98.69 85 LYS A C 1
ATOM 685 O O . LYS A 1 85 ? 1.432 20.422 5.562 1 98.69 85 LYS A O 1
ATOM 690 N N . ILE A 1 86 ? 3.529 19.75 5.66 1 98.62 86 ILE A N 1
ATOM 691 C CA . ILE A 1 86 ? 3.689 20.156 7.051 1 98.62 86 ILE A CA 1
ATOM 692 C C . ILE A 1 86 ? 4.754 21.25 7.148 1 98.62 86 ILE A C 1
ATOM 694 O O . ILE A 1 86 ? 5.887 21.062 6.699 1 98.62 86 ILE A O 1
ATOM 698 N N . GLU A 1 87 ? 4.422 22.344 7.656 1 98.06 87 GLU A N 1
ATOM 699 C CA . GLU A 1 87 ? 5.383 23.391 8.016 1 98.06 87 GLU A CA 1
ATOM 700 C C . GLU A 1 87 ? 6.062 23.062 9.352 1 98.06 87 GLU A C 1
ATOM 702 O O . GLU A 1 87 ? 5.391 22.75 10.336 1 98.06 87 GLU A O 1
ATOM 707 N N . THR A 1 88 ? 7.379 23.094 9.336 1 97.44 88 THR A N 1
ATOM 708 C CA . THR A 1 88 ? 8.164 22.828 10.531 1 97.44 88 THR A CA 1
ATOM 709 C C . THR A 1 88 ? 9.188 23.938 10.766 1 97.44 88 THR A C 1
ATOM 711 O O . THR A 1 88 ? 9.43 24.766 9.891 1 97.44 88 THR A O 1
ATOM 714 N N . VAL A 1 89 ? 9.672 23.953 12.008 1 95.38 89 VAL A N 1
ATOM 715 C CA . VAL A 1 89 ? 10.812 24.781 12.383 1 95.38 89 VAL A CA 1
ATOM 716 C C . VAL A 1 89 ? 11.852 23.922 13.109 1 95.38 89 VAL A C 1
ATOM 718 O O . VAL A 1 89 ? 11.508 22.984 13.836 1 95.38 89 VAL A O 1
ATOM 721 N N . SER A 1 90 ? 13.047 24.203 12.812 1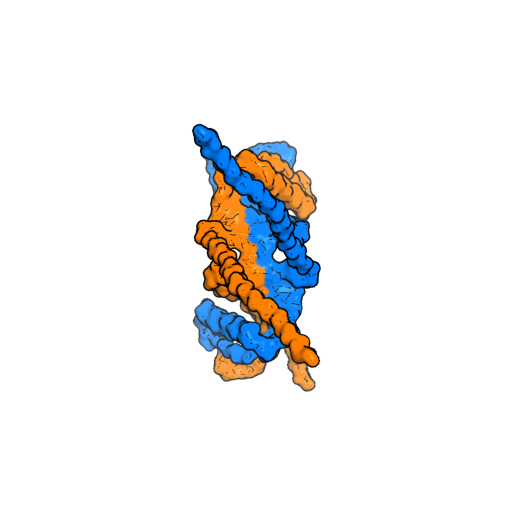 92 90 SER A N 1
ATOM 722 C CA . SER A 1 90 ? 14.094 23.5 13.555 1 92 90 SER A CA 1
ATOM 723 C C . SER A 1 90 ? 14.039 23.844 15.039 1 92 90 SER A C 1
ATOM 725 O O . SER A 1 90 ? 13.641 24.953 15.414 1 92 90 SER A O 1
ATOM 727 N N . LYS A 1 91 ? 14.453 22.875 15.906 1 87.19 91 LYS A N 1
ATOM 728 C CA . LYS A 1 91 ? 14.469 23.109 17.344 1 87.19 91 LYS A CA 1
ATOM 729 C C . LYS A 1 91 ? 15.297 24.344 17.703 1 87.19 91 LYS A C 1
ATOM 731 O O . LYS A 1 91 ? 14.961 25.078 18.625 1 87.19 91 LYS A O 1
ATOM 736 N N . GLY A 1 92 ? 16.422 24.609 17.094 1 84.62 92 GLY A N 1
ATOM 737 C CA . GLY A 1 92 ? 17.266 25.766 17.359 1 84.62 92 GLY A CA 1
ATOM 738 C C . GLY A 1 92 ? 16.75 27.047 16.734 1 84.62 92 GLY A C 1
ATOM 739 O O . GLY A 1 92 ? 17.344 28.109 16.891 1 84.62 92 GLY A O 1
ATOM 740 N N . GLY A 1 93 ? 15.609 26.969 16.125 1 84.44 93 GLY A N 1
ATOM 741 C CA . GLY A 1 93 ? 15.039 28.109 15.422 1 84.44 93 GLY A CA 1
ATOM 742 C C . GLY A 1 93 ? 15.398 28.141 13.953 1 84.44 93 GLY A C 1
ATOM 743 O O . GLY A 1 93 ? 15.906 27.156 13.406 1 84.44 93 GLY A O 1
ATOM 744 N N . GLY A 1 94 ? 14.938 29.234 13.18 1 88.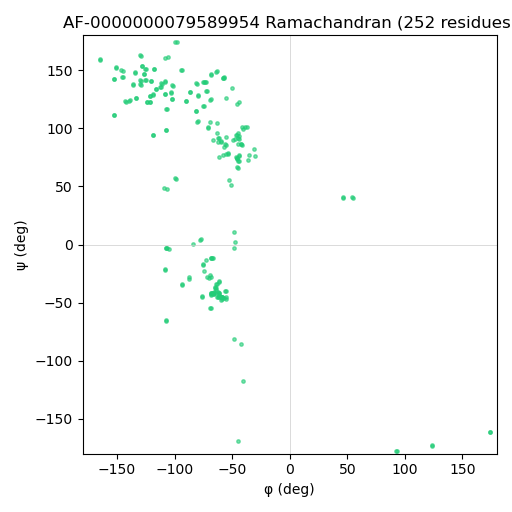06 94 GLY A N 1
ATOM 745 C CA . GLY A 1 94 ? 15.188 29.406 11.758 1 88.06 94 GLY A CA 1
ATOM 746 C C . GLY A 1 94 ? 13.922 29.547 10.938 1 88.06 94 GLY A C 1
ATOM 747 O O . GLY A 1 94 ? 12.828 29.672 11.492 1 88.06 94 GLY A O 1
ATOM 748 N N . ASP A 1 95 ? 14.156 29.547 9.594 1 91.56 95 ASP A N 1
ATOM 749 C CA . ASP A 1 95 ? 13.039 29.703 8.664 1 91.56 95 ASP A CA 1
ATOM 750 C C . ASP A 1 95 ? 12.203 28.422 8.602 1 91.56 95 ASP A C 1
ATOM 752 O O . ASP A 1 95 ? 12.734 27.312 8.672 1 91.56 95 ASP A O 1
ATOM 756 N N . PRO A 1 96 ? 10.984 28.672 8.555 1 95.12 96 PRO A N 1
ATOM 757 C CA . PRO A 1 96 ? 10.125 27.5 8.359 1 95.12 96 PRO A CA 1
ATOM 758 C C . PRO A 1 96 ? 10.477 26.719 7.098 1 95.12 96 PRO A C 1
ATOM 760 O O . PRO A 1 96 ? 10.891 27.297 6.094 1 95.12 96 PRO A O 1
ATOM 763 N N . LYS A 1 97 ? 10.32 25.375 7.281 1 94.81 97 LYS A N 1
ATOM 764 C CA . LYS A 1 97 ? 10.469 24.469 6.152 1 94.81 97 LYS A CA 1
ATOM 765 C C . LYS A 1 97 ? 9.242 23.562 6.008 1 94.81 97 LYS A C 1
ATOM 767 O O . LYS A 1 97 ? 8.617 23.188 7.004 1 94.81 97 LYS A O 1
ATOM 772 N N . VAL A 1 98 ? 8.984 23.281 4.789 1 97.31 98 VAL A N 1
ATOM 773 C CA . VAL A 1 98 ? 7.824 22.438 4.531 1 97.31 98 VAL A CA 1
ATOM 774 C C . VAL A 1 98 ? 8.289 21.016 4.207 1 97.31 98 VAL A C 1
ATOM 776 O O . VAL A 1 98 ? 9.211 20.828 3.41 1 97.31 98 VAL A O 1
ATOM 779 N N . PHE A 1 99 ? 7.684 20.078 4.867 1 97.69 99 PHE A N 1
ATOM 780 C CA . PHE A 1 99 ? 7.918 18.656 4.645 1 97.69 99 PHE A CA 1
ATOM 781 C C . PHE A 1 99 ? 6.645 17.953 4.168 1 97.69 99 PHE A C 1
ATOM 7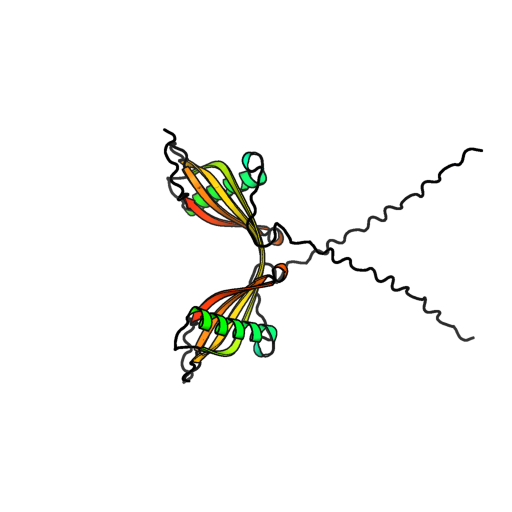83 O O . PHE A 1 99 ? 5.539 18.406 4.469 1 97.69 99 PHE A O 1
ATOM 790 N N . GLU A 1 100 ? 6.789 16.922 3.41 1 98.62 100 GLU A N 1
ATOM 791 C CA . GLU A 1 100 ? 5.703 16.031 3.01 1 98.62 100 GLU A CA 1
ATOM 792 C C . GLU A 1 100 ? 5.707 14.742 3.828 1 98.62 100 GLU A C 1
ATOM 794 O O . GLU A 1 100 ? 6.766 14.164 4.074 1 98.62 100 GLU A O 1
ATOM 799 N N . ALA A 1 101 ? 4.52 14.359 4.227 1 98.75 101 ALA A N 1
ATOM 800 C CA . ALA A 1 101 ? 4.352 13.133 4.996 1 98.75 101 ALA A CA 1
ATOM 801 C C . ALA A 1 101 ? 3.188 12.297 4.457 1 98.75 101 ALA A C 1
ATOM 803 O O . ALA A 1 101 ? 2.213 12.852 3.939 1 98.75 101 ALA A O 1
ATOM 804 N N . VAL A 1 102 ? 3.289 10.992 4.555 1 98.75 102 VAL A N 1
ATOM 805 C CA . VAL A 1 102 ? 2.197 10.062 4.297 1 98.75 102 VAL A CA 1
ATOM 806 C C . VAL A 1 102 ? 1.934 9.219 5.543 1 98.75 102 VAL A C 1
ATOM 808 O O . VAL A 1 102 ? 2.84 8.555 6.059 1 98.75 102 VAL A O 1
ATOM 811 N N . VAL A 1 103 ? 0.733 9.297 5.977 1 98.69 103 VAL A N 1
ATOM 812 C CA . VAL A 1 103 ? 0.311 8.531 7.145 1 98.69 103 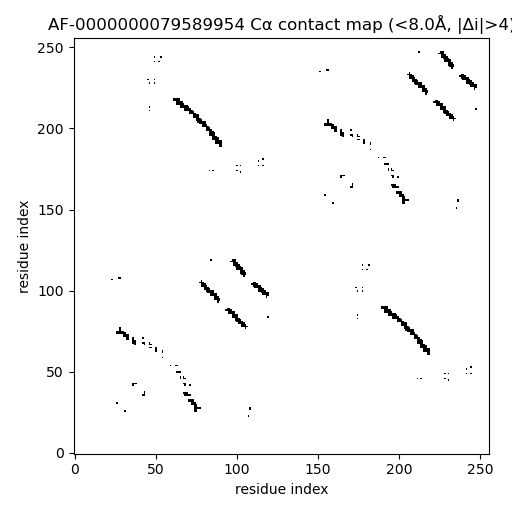VAL A CA 1
ATOM 813 C C . VAL A 1 103 ? -0.761 7.52 6.738 1 98.69 103 VAL A C 1
ATOM 815 O O . VAL A 1 103 ? -1.672 7.848 5.973 1 98.69 103 VAL A O 1
ATOM 818 N N . GLU A 1 104 ? -0.597 6.324 7.195 1 97.19 104 GLU A N 1
ATOM 819 C CA . GLU A 1 104 ? -1.611 5.293 6.992 1 97.19 104 GLU A CA 1
ATOM 820 C C . GLU A 1 104 ? -2.334 4.965 8.297 1 97.19 104 GLU A C 1
ATOM 822 O O . GLU A 1 104 ? -1.696 4.727 9.32 1 97.19 104 GLU A O 1
ATOM 827 N N . VAL A 1 105 ? -3.652 5.012 8.141 1 96.5 105 VAL A N 1
ATOM 828 C CA . VAL A 1 105 ? -4.496 4.691 9.289 1 96.5 105 VAL A CA 1
ATOM 829 C C . VAL A 1 105 ? -5.406 3.516 8.945 1 96.5 105 VAL A C 1
ATOM 831 O O . VAL A 1 105 ? -6.023 3.484 7.879 1 96.5 105 VAL A O 1
ATOM 834 N N . LYS A 1 106 ? -5.34 2.551 9.82 1 93.88 106 LYS A N 1
ATOM 835 C CA . LYS A 1 106 ? -6.266 1.424 9.773 1 93.88 106 LYS A CA 1
ATOM 836 C C . LYS A 1 106 ? -7.109 1.346 11.039 1 93.88 106 LYS A C 1
ATOM 838 O O . LYS A 1 106 ? -6.734 0.666 12 1 93.88 106 LYS A O 1
ATOM 843 N N . PRO A 1 107 ? -8.266 1.942 10.953 1 90.06 107 PRO A N 1
ATOM 844 C CA . PRO A 1 107 ? -9.055 2.055 12.18 1 90.06 107 PRO A CA 1
ATOM 845 C C . PRO A 1 107 ? -9.438 0.697 12.766 1 90.06 107 PRO A C 1
ATOM 847 O O . PRO A 1 107 ? -9.477 0.539 13.992 1 90.06 107 PRO A O 1
ATOM 850 N N . TRP A 1 108 ? -9.625 -0.261 11.992 1 85 108 TRP A N 1
ATOM 851 C CA . TRP A 1 108 ? -10.07 -1.572 12.453 1 85 108 TRP A CA 1
ATOM 852 C C . TRP A 1 108 ? -8.93 -2.328 13.125 1 85 108 TRP A C 1
ATOM 854 O O . TRP A 1 108 ? -9.164 -3.297 13.852 1 85 108 TRP A O 1
ATOM 864 N N . LEU A 1 109 ? -7.684 -1.887 12.891 1 87.81 109 LEU A N 1
ATOM 865 C CA . LEU A 1 109 ? -6.516 -2.486 13.523 1 87.81 109 LEU A CA 1
ATOM 866 C C . LEU A 1 109 ? -5.934 -1.56 14.586 1 87.81 109 LEU A C 1
ATOM 868 O O . LEU A 1 109 ? -4.941 -1.896 15.234 1 87.81 109 LEU A O 1
ATOM 872 N N . ARG A 1 110 ? -6.523 -0.378 14.711 1 91.12 110 ARG A N 1
ATOM 873 C CA . ARG A 1 110 ? -5.973 0.635 15.602 1 91.12 110 ARG A CA 1
ATOM 874 C C . ARG A 1 110 ? -4.512 0.919 15.273 1 91.12 110 ARG A C 1
ATOM 876 O O . ARG A 1 110 ? -3.668 0.982 16.172 1 91.12 110 ARG A O 1
ATOM 883 N N . SER A 1 111 ? -4.312 0.945 14.023 1 94.56 111 SER A N 1
ATOM 884 C CA . SER A 1 111 ? -2.949 1.151 13.547 1 94.56 111 SER A CA 1
ATOM 885 C C . SER A 1 111 ? -2.799 2.516 12.883 1 94.56 111 SER A C 1
ATOM 887 O O . SER A 1 111 ? -3.688 2.959 12.156 1 94.56 111 SER A O 1
ATOM 889 N N . LYS A 1 112 ? -1.726 3.209 13.125 1 97.06 112 LYS A N 1
ATOM 890 C CA . LYS A 1 112 ? -1.271 4.449 12.5 1 97.06 112 LYS A CA 1
ATOM 891 C C . LYS A 1 112 ? 0.234 4.422 12.25 1 97.06 112 LYS A C 1
ATOM 893 O O . LYS A 1 112 ? 1.016 4.156 13.164 1 97.06 112 LYS A O 1
ATOM 898 N N . LYS A 1 113 ? 0.587 4.637 11.016 1 97.12 113 LYS A N 1
ATOM 899 C CA . LYS A 1 113 ? 2.002 4.52 10.672 1 97.12 113 LYS A CA 1
ATOM 900 C C . LYS A 1 113 ? 2.441 5.668 9.766 1 97.12 113 LYS A C 1
ATOM 902 O O . LYS A 1 113 ? 1.718 6.051 8.844 1 97.12 113 LYS A O 1
ATOM 907 N N . LEU A 1 114 ? 3.594 6.199 10.039 1 98.5 114 LEU A N 1
ATOM 908 C CA . LEU A 1 114 ? 4.254 7.137 9.133 1 98.5 114 LEU A CA 1
ATOM 909 C C . LEU A 1 114 ? 4.988 6.391 8.023 1 98.5 114 LEU A C 1
ATOM 911 O O . LEU A 1 114 ? 5.973 5.699 8.281 1 98.5 114 LEU A O 1
ATOM 915 N N . LEU A 1 115 ? 4.539 6.566 6.832 1 97.56 115 LEU A N 1
ATOM 916 C CA . LEU A 1 115 ? 5.102 5.816 5.715 1 97.56 115 LEU A CA 1
ATOM 917 C C . LEU A 1 115 ? 6.219 6.609 5.039 1 97.56 115 LEU A C 1
ATOM 919 O O . LEU A 1 115 ? 7.145 6.023 4.473 1 97.56 115 LEU A O 1
ATOM 923 N N . LYS A 1 116 ? 6.062 7.836 5.023 1 97.81 116 LYS A N 1
ATOM 924 C CA . LYS A 1 116 ? 7.012 8.727 4.363 1 97.81 116 LYS A CA 1
ATOM 925 C C . LYS A 1 116 ? 7.133 10.055 5.109 1 97.81 116 LYS A C 1
ATOM 927 O O . LYS A 1 116 ? 6.145 10.562 5.645 1 97.81 116 LYS A O 1
ATOM 932 N N . PHE A 1 117 ? 8.281 10.562 5.129 1 97.75 117 PHE A N 1
ATOM 933 C CA . PHE A 1 117 ? 8.555 11.906 5.633 1 97.75 117 PHE A CA 1
ATOM 934 C C . PHE A 1 117 ? 9.789 12.492 4.953 1 97.75 117 PHE A C 1
ATOM 936 O O . PHE A 1 117 ? 10.906 12.008 5.152 1 97.75 117 PHE A O 1
ATOM 943 N N . SER A 1 118 ? 9.594 13.484 4.145 1 96.81 118 SER A N 1
ATOM 944 C CA . SER A 1 118 ? 10.695 14.047 3.373 1 96.81 118 SER A CA 1
ATOM 945 C C . SER A 1 118 ? 10.469 15.531 3.084 1 96.81 118 SER A C 1
ATOM 947 O O . SER A 1 118 ? 9.336 16 3.062 1 96.81 118 SER A O 1
ATOM 949 N N . PRO A 1 119 ? 11.586 16.297 2.924 1 95.44 119 PRO A N 1
ATOM 950 C CA . PRO A 1 119 ? 11.406 17.703 2.553 1 95.44 119 PRO A CA 1
ATOM 951 C C . PRO A 1 119 ? 10.625 17.875 1.252 1 95.44 119 PRO A C 1
ATOM 953 O O . PRO A 1 119 ? 10.742 17.047 0.344 1 95.44 119 PRO A O 1
ATOM 956 N N . SER A 1 120 ? 9.836 18.938 1.313 1 93.81 120 SER A N 1
ATOM 957 C CA . SER A 1 120 ? 9.086 19.234 0.096 1 93.81 120 SER A CA 1
ATOM 958 C C . SER A 1 120 ? 10.008 19.703 -1.017 1 93.81 120 SER A C 1
ATOM 960 O O . SER A 1 120 ? 10.953 20.453 -0.764 1 93.81 120 SER A O 1
ATOM 962 N N . SER A 1 121 ? 9.992 19.094 -2.113 1 83.62 121 SER A N 1
ATOM 963 C CA . SER A 1 121 ? 10.828 19.5 -3.24 1 83.62 121 SER A CA 1
ATOM 964 C C . SER A 1 121 ? 10.406 20.859 -3.793 1 83.62 121 SER A C 1
ATOM 966 O O . SER A 1 121 ? 11.055 21.406 -4.688 1 83.62 121 SER A O 1
ATOM 968 N N . GLU A 1 122 ? 9.297 21.312 -3.375 1 64.94 122 GLU A N 1
ATOM 969 C CA . GLU A 1 122 ? 8.828 22.578 -3.906 1 64.94 122 GLU A CA 1
ATOM 970 C C . GLU A 1 122 ? 9.672 23.75 -3.381 1 64.94 122 GLU A C 1
ATOM 972 O O . GLU A 1 122 ? 9.961 23.812 -2.184 1 64.94 122 GLU A O 1
ATOM 977 N N . ILE A 1 123 ? 10.602 24.328 -4.074 1 52.91 123 ILE A N 1
ATOM 978 C CA . ILE A 1 123 ? 11.43 25.484 -3.748 1 52.91 123 ILE A CA 1
ATOM 979 C C . ILE A 1 123 ? 10.57 26.578 -3.148 1 52.91 123 ILE A C 1
ATOM 981 O O . ILE A 1 123 ? 9.625 27.062 -3.785 1 52.91 123 ILE A O 1
ATOM 985 N N . LEU A 1 124 ? 10.398 26.656 -1.864 1 52.31 124 LEU A N 1
ATOM 986 C CA . LEU A 1 124 ? 9.797 27.859 -1.302 1 52.31 124 LEU A CA 1
ATOM 987 C C . LEU A 1 124 ? 10.555 29.109 -1.751 1 52.31 124 LEU A C 1
ATOM 989 O O . LEU A 1 124 ? 11.758 29.234 -1.493 1 52.31 124 LEU A O 1
ATOM 993 N N . LEU A 1 125 ? 10.352 29.531 -2.885 1 46.59 125 LEU A N 1
ATOM 994 C CA . LEU A 1 125 ? 10.984 30.797 -3.266 1 46.59 125 LEU A CA 1
ATOM 995 C C . LEU A 1 125 ? 10.844 31.828 -2.158 1 46.59 125 LEU A C 1
ATOM 997 O O . LEU A 1 125 ? 9.805 31.906 -1.499 1 46.59 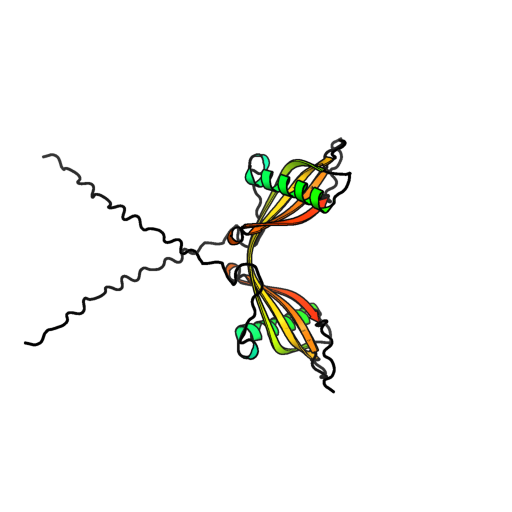125 LEU A O 1
ATOM 1001 N N . PRO A 1 126 ? 11.977 32.344 -1.688 1 47.12 126 PRO A N 1
ATOM 1002 C CA . PRO A 1 126 ? 11.93 33.5 -0.777 1 47.12 126 PRO A CA 1
ATOM 1003 C C . PRO A 1 126 ? 10.891 34.562 -1.194 1 47.12 126 PRO A C 1
ATOM 1005 O O . PRO A 1 126 ? 10.719 34.812 -2.389 1 47.12 126 PRO A O 1
ATOM 1008 N N . VAL A 1 127 ? 9.758 34.625 -0.612 1 39.28 127 VAL A N 1
ATOM 1009 C CA . VAL A 1 127 ? 8.969 35.812 -0.876 1 39.28 127 VAL A CA 1
ATOM 1010 C C . VAL A 1 127 ? 9.859 37.062 -0.775 1 39.28 127 VAL A C 1
ATOM 1012 O O . VAL A 1 127 ? 10.523 37.25 0.24 1 39.28 127 VAL A O 1
ATOM 1015 N N . ASN A 1 128 ? 10.359 37.531 -1.838 1 35.19 128 ASN A N 1
ATOM 1016 C CA . ASN A 1 128 ? 10.969 38.844 -1.801 1 35.19 128 ASN A CA 1
ATOM 1017 C C . ASN A 1 128 ? 10 39.906 -1.247 1 35.19 128 ASN A C 1
ATOM 1019 O O . ASN A 1 128 ? 8.82 39.906 -1.59 1 35.19 128 ASN A O 1
ATOM 1023 N N . MET B 1 1 ? -58.594 -38.094 14.727 1 34.34 1 MET B N 1
ATOM 1024 C CA . MET B 1 1 ? -58.75 -36.688 14.344 1 34.34 1 MET B CA 1
ATOM 1025 C C . MET B 1 1 ? -57.469 -36.125 13.789 1 34.34 1 MET B C 1
ATOM 1027 O O . MET B 1 1 ? -56.375 -36.344 14.367 1 34.34 1 MET B O 1
ATOM 1031 N N . PRO B 1 2 ? -57.344 -35.875 12.43 1 43.84 2 PRO B N 1
ATOM 1032 C CA . PRO B 1 2 ? -56.156 -35.5 11.641 1 43.84 2 PRO B CA 1
ATOM 1033 C C . PRO B 1 2 ? -55.625 -34.094 12 1 43.84 2 PRO B C 1
ATOM 1035 O O . PRO B 1 2 ? -56.406 -33.156 12.094 1 43.84 2 PRO B O 1
ATOM 1038 N N . SER B 1 3 ? -54.719 -34 12.961 1 45.47 3 SER B N 1
ATOM 1039 C CA . SER B 1 3 ? -54.094 -32.781 13.492 1 45.47 3 SER B CA 1
ATOM 1040 C C . SER B 1 3 ? -53.375 -31.984 12.406 1 45.47 3 SER B C 1
ATOM 1042 O O . SER B 1 3 ? -52.406 -32.5 11.82 1 45.47 3 SER B O 1
ATOM 1044 N N . PHE B 1 4 ? -54.156 -31.219 11.523 1 42.16 4 PHE B N 1
ATOM 1045 C CA . PHE B 1 4 ? -53.719 -30.438 10.375 1 42.16 4 PHE B CA 1
ATOM 1046 C C . PHE B 1 4 ? -52.719 -29.344 10.812 1 42.16 4 PHE B C 1
ATOM 1048 O O . PHE B 1 4 ? -53.062 -28.531 11.68 1 42.16 4 PHE B O 1
ATOM 1055 N N . VAL B 1 5 ? -51.375 -29.625 10.859 1 38.84 5 VAL B N 1
ATOM 1056 C CA . VAL B 1 5 ? -50.25 -28.703 11.125 1 38.84 5 VAL B CA 1
ATOM 1057 C C . VAL B 1 5 ? -50.281 -27.562 10.117 1 38.84 5 VAL B C 1
ATOM 1059 O O . VAL B 1 5 ? -50.281 -27.797 8.906 1 38.84 5 VAL B O 1
ATOM 1062 N N . ILE B 1 6 ? -51.094 -26.5 10.398 1 37.78 6 ILE B N 1
ATOM 1063 C CA . ILE B 1 6 ? -51.188 -25.312 9.555 1 37.78 6 ILE B CA 1
ATOM 1064 C C . ILE B 1 6 ? -49.812 -24.625 9.508 1 37.78 6 ILE B C 1
ATOM 1066 O O . ILE B 1 6 ? -49.281 -24.25 10.547 1 37.78 6 ILE B O 1
ATOM 1070 N N . PHE B 1 7 ? -49 -24.984 8.531 1 42 7 PHE B N 1
ATOM 1071 C CA . PHE B 1 7 ? -47.719 -24.281 8.328 1 42 7 PHE B CA 1
ATOM 1072 C C . PHE B 1 7 ? -47.969 -22.828 7.965 1 42 7 PHE B C 1
ATOM 1074 O O . PHE B 1 7 ? -48.75 -22.531 7.051 1 42 7 PHE B O 1
ATOM 1081 N N . PRO B 1 8 ? -47.938 -21.938 8.914 1 36.47 8 PRO B N 1
ATOM 1082 C CA . PRO B 1 8 ? -48.156 -20.547 8.492 1 36.47 8 PRO B CA 1
ATOM 1083 C C . PRO B 1 8 ? -47.281 -20.141 7.328 1 36.47 8 PRO B C 1
ATOM 1085 O O . PRO B 1 8 ? -46.188 -20.688 7.152 1 36.47 8 PRO B O 1
ATOM 1088 N N . LYS B 1 9 ? -47.969 -19.453 6.328 1 37.72 9 LYS B N 1
ATOM 1089 C CA . LYS B 1 9 ? -47.438 -18.812 5.141 1 37.72 9 LYS B CA 1
ATOM 1090 C C . LYS B 1 9 ? -46.375 -17.766 5.516 1 37.72 9 LYS B C 1
ATOM 1092 O O . LYS B 1 9 ? -46.688 -16.812 6.234 1 37.72 9 LYS B O 1
ATOM 1097 N N . ILE B 1 10 ? -45.125 -18.188 5.672 1 35.91 10 ILE B N 1
ATOM 1098 C CA . ILE B 1 10 ? -44.031 -17.25 5.836 1 35.91 10 ILE B CA 1
ATOM 1099 C C . ILE B 1 10 ? -44 -16.266 4.66 1 35.91 10 ILE B C 1
ATOM 1101 O O . ILE B 1 10 ? -43.875 -16.688 3.506 1 35.91 10 ILE B O 1
ATOM 1105 N N . SER B 1 11 ? -44.844 -15.258 4.594 1 35.16 11 SER B N 1
ATOM 1106 C CA . SER B 1 11 ? -44.719 -14.219 3.578 1 35.16 11 SER B CA 1
ATOM 1107 C C . SER B 1 11 ? -43.281 -13.711 3.486 1 35.16 11 SER B C 1
ATOM 1109 O O . SER B 1 11 ? -42.656 -13.391 4.504 1 35.16 11 SER B O 1
ATOM 1111 N N . GLN B 1 12 ? -42.5 -14.352 2.617 1 31.36 12 GLN B N 1
ATOM 1112 C CA . GLN B 1 12 ? -41.156 -13.891 2.303 1 31.36 12 GLN B CA 1
ATOM 1113 C C . GLN B 1 12 ? -41.156 -12.414 1.92 1 31.36 12 GLN B C 1
ATOM 1115 O O . GLN B 1 12 ? -41.656 -12.039 0.853 1 31.36 12 GLN B O 1
ATOM 1120 N N . LYS B 1 13 ? -41.781 -11.516 2.752 1 39.69 13 LYS B N 1
ATOM 1121 C CA . LYS B 1 13 ? -41.375 -10.172 2.324 1 39.69 13 LYS B CA 1
ATOM 1122 C C . LYS B 1 13 ? -39.875 -10.109 2.043 1 39.69 13 LYS B C 1
ATOM 1124 O O . LYS B 1 13 ? -39.062 -10.422 2.912 1 39.69 13 LYS B O 1
ATOM 1129 N N . THR B 1 14 ? -39.5 -10.312 0.783 1 37.5 14 THR B N 1
ATOM 1130 C CA . THR B 1 14 ? -38.188 -10.109 0.209 1 37.5 14 THR B CA 1
ATOM 1131 C C . THR B 1 14 ? -37.594 -8.781 0.676 1 37.5 14 THR B C 1
ATOM 1133 O O . THR B 1 14 ? -38.125 -7.711 0.351 1 37.5 14 THR B O 1
ATOM 1136 N N . ARG B 1 15 ? -37.344 -8.742 1.95 1 38.56 15 ARG B N 1
ATOM 1137 C CA . ARG B 1 15 ? -36.562 -7.543 2.268 1 38.56 15 ARG B CA 1
ATOM 1138 C C . ARG B 1 15 ? -35.469 -7.297 1.23 1 38.56 15 ARG B C 1
ATOM 1140 O O . ARG B 1 15 ? -34.594 -8.148 1.023 1 38.56 15 ARG B O 1
ATOM 1147 N N . HIS B 1 16 ? -35.875 -6.582 0.148 1 39.69 16 HIS B N 1
ATOM 1148 C CA . HIS B 1 16 ? -34.875 -6.062 -0.753 1 39.69 16 HIS B CA 1
ATOM 1149 C C . HIS B 1 16 ? -33.688 -5.492 0.025 1 39.69 16 HIS B C 1
ATOM 1151 O O . HIS B 1 16 ? -33.875 -4.602 0.861 1 39.69 16 HIS B O 1
ATOM 1157 N N . LEU B 1 17 ? -32.781 -6.348 0.351 1 40.94 17 LEU B N 1
ATOM 1158 C CA . LEU B 1 17 ? -31.516 -5.797 0.782 1 40.94 17 LEU B CA 1
ATOM 1159 C C . LEU B 1 17 ? -31.078 -4.652 -0.128 1 40.94 17 LEU B C 1
ATOM 1161 O O . LEU B 1 17 ? -30.812 -4.863 -1.312 1 40.94 17 LEU B O 1
ATOM 1165 N N . VAL B 1 18 ? -31.703 -3.518 0.044 1 33.41 18 VAL B N 1
ATOM 1166 C CA . VAL B 1 18 ? -31.188 -2.361 -0.671 1 33.41 18 VAL B CA 1
ATOM 1167 C C . VAL B 1 18 ? -29.656 -2.307 -0.516 1 33.41 18 VAL B C 1
ATOM 1169 O O . VAL B 1 18 ? -29.156 -2.117 0.591 1 33.41 18 VAL B O 1
ATOM 1172 N N . VAL B 1 19 ? -28.938 -3.148 -1.196 1 35.19 19 VAL B N 1
ATOM 1173 C CA . VAL B 1 19 ? -27.531 -2.789 -1.386 1 35.19 19 VAL B CA 1
ATOM 1174 C C . VAL B 1 19 ? -27.422 -1.314 -1.761 1 35.19 19 VAL B C 1
ATOM 1176 O O . VAL B 1 19 ? -27.906 -0.896 -2.811 1 35.19 19 VAL B O 1
ATOM 1179 N N . LEU B 1 20 ? -27.656 -0.48 -0.834 1 37.88 20 LEU B N 1
ATOM 1180 C CA . LEU B 1 20 ? -27.328 0.894 -1.197 1 37.88 20 LEU B CA 1
ATOM 1181 C C . LEU B 1 20 ? -26.062 0.942 -2.055 1 37.88 20 LEU B C 1
ATOM 1183 O O . LEU B 1 20 ? -25.031 0.381 -1.68 1 37.88 20 LEU B O 1
ATOM 1187 N N . PRO B 1 21 ? -26.266 1.081 -3.35 1 40.94 21 PRO B N 1
ATOM 1188 C CA . PRO B 1 21 ? -25.062 1.357 -4.121 1 40.94 21 PRO B CA 1
ATOM 1189 C C . PRO B 1 21 ? -24.172 2.416 -3.467 1 40.94 21 PRO B C 1
ATOM 1191 O O . PRO B 1 21 ? -24.625 3.523 -3.184 1 40.94 21 PRO B O 1
ATOM 1194 N N . LEU B 1 22 ? -23.469 2.164 -2.373 1 40.62 22 LEU B N 1
ATOM 1195 C CA . LEU B 1 22 ? -22.469 3.197 -2.131 1 40.62 22 LEU B CA 1
ATOM 1196 C C . LEU B 1 22 ? -21.984 3.809 -3.443 1 40.62 22 LEU B C 1
ATOM 1198 O O . LEU B 1 22 ? -21.469 3.1 -4.312 1 40.62 22 LEU B O 1
ATOM 1202 N N . ARG B 1 23 ? -22.766 4.648 -4.031 1 40.12 23 ARG B N 1
ATOM 1203 C CA . ARG B 1 23 ? -22.203 5.41 -5.137 1 40.12 23 ARG B CA 1
ATOM 1204 C C . ARG B 1 23 ? -20.75 5.77 -4.867 1 40.12 23 ARG B C 1
ATOM 1206 O O . ARG B 1 23 ? -20.453 6.59 -3.996 1 40.12 23 ARG B O 1
ATOM 1213 N N . PRO B 1 24 ? -19.781 4.922 -4.91 1 44.03 24 PRO B N 1
ATOM 1214 C CA . PRO B 1 24 ? -18.359 5.227 -4.766 1 44.03 24 PRO B CA 1
ATOM 1215 C C . PRO B 1 24 ? -17.922 6.395 -5.641 1 44.03 24 PRO B C 1
ATOM 1217 O O . PRO B 1 24 ? -16.719 6.566 -5.891 1 44.03 24 PRO B O 1
ATOM 1220 N N . ALA B 1 25 ? -18.719 7.141 -6.254 1 42.72 25 ALA B N 1
ATOM 1221 C CA . ALA B 1 25 ? -18.25 8.047 -7.301 1 42.72 25 ALA B CA 1
ATOM 1222 C C . ALA B 1 25 ? -16.953 8.727 -6.898 1 42.72 25 ALA B C 1
ATOM 1224 O O . ALA B 1 25 ? -15.992 8.75 -7.672 1 42.72 25 ALA B O 1
ATOM 1225 N N . GLY B 1 26 ? -17.031 9.953 -6.086 1 46.59 26 GLY B N 1
ATOM 1226 C CA . GLY B 1 26 ? -15.992 10.961 -6.012 1 46.59 26 GLY B CA 1
ATOM 1227 C C . GLY B 1 26 ? -14.734 10.469 -5.312 1 46.59 26 GLY B C 1
ATOM 1228 O O . GLY B 1 26 ? -13.641 10.992 -5.547 1 46.59 26 GLY B O 1
ATOM 1229 N N . MET B 1 27 ? -14.898 9.945 -4.055 1 50.5 27 MET B N 1
ATOM 1230 C CA . MET B 1 27 ? -13.742 9.594 -3.234 1 50.5 27 MET B CA 1
ATOM 1231 C C . MET B 1 27 ? -13.062 8.336 -3.77 1 50.5 27 MET B C 1
ATOM 1233 O O . MET B 1 27 ? -12.172 7.781 -3.121 1 50.5 27 MET B O 1
ATOM 1237 N N . LEU B 1 28 ? -13.797 7.789 -4.59 1 59.28 28 LEU B N 1
ATOM 1238 C CA . LEU B 1 28 ? -13.297 6.418 -4.609 1 59.28 28 LEU B CA 1
ATOM 1239 C C . LEU B 1 28 ? -11.773 6.395 -4.656 1 59.28 28 LEU B C 1
ATOM 1241 O O . LEU B 1 28 ? -11.141 7.418 -4.918 1 59.28 28 LEU B O 1
ATOM 1245 N N . GLY B 1 29 ? -10.766 5.418 -4.883 1 73.75 29 GLY B N 1
ATOM 1246 C CA . GLY B 1 29 ? -9.391 4.969 -4.711 1 73.75 29 GLY B CA 1
ATOM 1247 C C . GLY B 1 29 ? -8.367 6.043 -5.027 1 73.75 29 GLY B C 1
ATOM 1248 O O . GLY B 1 29 ? -7.164 5.789 -4.98 1 73.75 29 GLY B O 1
ATOM 1249 N N . GLY B 1 30 ? -8.906 7.371 -5.41 1 86.69 30 GLY B N 1
ATOM 1250 C CA . GLY B 1 30 ? -7.957 8.445 -5.648 1 86.69 30 GLY B CA 1
ATOM 1251 C C . GLY B 1 30 ? -7.809 9.391 -4.473 1 86.69 30 GLY B C 1
ATOM 1252 O O . GLY B 1 30 ? -8.547 9.281 -3.486 1 86.69 30 GLY B O 1
ATOM 1253 N N . ARG B 1 31 ? -6.91 10.289 -4.59 1 93.94 31 ARG B N 1
ATOM 1254 C CA . ARG B 1 31 ? -6.691 11.281 -3.545 1 93.94 31 ARG B CA 1
ATOM 1255 C C . ARG B 1 31 ? -7.699 12.414 -3.648 1 93.94 31 ARG B C 1
ATOM 1257 O O . ARG B 1 31 ? -8.031 12.859 -4.75 1 93.94 31 ARG B O 1
ATOM 1264 N N . THR B 1 32 ? -8.195 12.859 -2.586 1 94.88 32 THR B N 1
ATOM 1265 C CA . THR B 1 32 ? -9.102 14 -2.504 1 94.88 32 THR B CA 1
ATOM 1266 C C . THR B 1 32 ? -8.57 15.047 -1.528 1 94.88 32 THR B C 1
ATOM 1268 O O . THR B 1 32 ? -8.031 14.703 -0.474 1 94.88 32 THR B O 1
ATOM 1271 N N . LYS B 1 33 ? -8.742 16.297 -1.875 1 96 33 LYS B N 1
ATOM 1272 C CA . LYS B 1 33 ? -8.25 17.391 -1.036 1 96 33 LYS B CA 1
ATOM 1273 C C . LYS B 1 33 ? -9.125 17.578 0.196 1 96 33 LYS B C 1
ATOM 1275 O O . LYS B 1 33 ? -10.352 17.469 0.114 1 96 33 LYS B O 1
ATOM 1280 N N . VAL B 1 34 ? -8.461 17.828 1.216 1 96 34 VAL B N 1
ATOM 1281 C CA . VAL B 1 34 ? -9.156 18.266 2.418 1 96 34 VAL B CA 1
ATOM 1282 C C . VAL B 1 34 ? -9.273 19.781 2.428 1 96 34 VAL B C 1
ATOM 1284 O O . VAL B 1 34 ? -8.266 20.484 2.336 1 96 34 VAL B O 1
ATOM 1287 N N . ASP B 1 35 ? -10.406 20.406 2.523 1 93.94 35 ASP B N 1
ATOM 1288 C CA . ASP B 1 35 ? -10.609 21.844 2.348 1 93.94 35 ASP B CA 1
ATOM 1289 C C . ASP B 1 35 ? -10.398 22.594 3.66 1 93.94 35 ASP B C 1
ATOM 1291 O O . ASP B 1 35 ? -9.984 23.75 3.658 1 93.94 35 ASP B O 1
ATOM 1295 N N . ASP B 1 36 ? -10.586 22.078 4.793 1 96.31 36 ASP B N 1
ATOM 1296 C CA . ASP B 1 36 ? -10.516 22.781 6.07 1 96.31 36 ASP B CA 1
ATOM 1297 C C . ASP B 1 36 ? -9.281 22.359 6.863 1 96.31 36 ASP B C 1
ATOM 1299 O O . ASP B 1 36 ? -9.352 22.156 8.078 1 96.31 36 ASP B O 1
ATOM 1303 N N . VAL B 1 37 ? -8.141 22.375 6.168 1 97.62 37 VAL B N 1
ATOM 1304 C CA . VAL B 1 37 ? -6.938 21.797 6.742 1 97.62 37 VAL B CA 1
ATOM 1305 C C . VAL B 1 37 ? -6.535 22.547 8 1 97.62 37 VAL B C 1
ATOM 1307 O O . VAL B 1 37 ? -6.281 21.938 9.047 1 97.62 37 VAL B O 1
ATOM 1310 N N . GLU B 1 38 ? -6.551 23.891 7.965 1 96.31 38 GLU B N 1
ATOM 1311 C CA . GLU B 1 38 ? -6.012 24.688 9.055 1 96.31 38 GLU B CA 1
ATOM 1312 C C . GLU B 1 38 ? -6.867 24.562 10.312 1 96.31 38 GLU B C 1
ATOM 1314 O O . GLU B 1 38 ? -6.359 24.656 11.43 1 96.31 38 GLU B O 1
ATOM 1319 N N . THR B 1 39 ? -8.141 24.297 10.086 1 97 39 THR B N 1
ATOM 1320 C CA . THR B 1 39 ? -9.031 24.234 11.234 1 97 39 THR B CA 1
ATOM 1321 C C . THR B 1 39 ? -9.383 22.797 11.578 1 97 39 THR B C 1
ATOM 1323 O O . THR B 1 39 ? -10.078 22.547 12.57 1 97 39 THR B O 1
ATOM 1326 N N . ASN B 1 40 ? -8.961 21.906 10.836 1 97.81 40 ASN B N 1
ATOM 1327 C CA . ASN B 1 40 ? -9.242 20.484 11.062 1 97.81 40 ASN B CA 1
ATOM 1328 C C . ASN B 1 40 ? -8.328 19.891 12.125 1 97.81 40 ASN B C 1
ATOM 1330 O O . ASN B 1 40 ? -7.16 19.609 11.867 1 97.81 40 ASN B O 1
ATOM 1334 N N . LYS B 1 41 ? -8.883 19.656 13.281 1 97.81 41 LYS B N 1
ATOM 1335 C CA . LYS B 1 41 ? -8.086 19.234 14.438 1 97.81 41 LYS B CA 1
ATOM 1336 C C . LYS B 1 41 ? -7.461 17.859 14.195 1 97.81 41 LYS B C 1
ATOM 1338 O O . LYS B 1 41 ? -6.328 17.609 14.617 1 97.81 41 LYS B O 1
ATOM 1343 N N . GLU B 1 42 ? -8.141 16.969 13.539 1 97.06 42 GLU B N 1
ATOM 1344 C CA . GLU B 1 42 ? -7.629 15.625 13.266 1 97.06 42 GLU B CA 1
ATOM 1345 C C . GLU B 1 42 ? -6.43 15.68 12.32 1 97.06 42 GLU B C 1
ATOM 1347 O O . GLU B 1 42 ? -5.422 15.008 12.555 1 97.06 42 GLU B O 1
ATOM 1352 N N . ILE B 1 43 ? -6.559 16.5 11.32 1 98.5 43 ILE B N 1
ATOM 1353 C CA . ILE B 1 43 ? -5.484 16.641 10.344 1 98.5 43 ILE B CA 1
ATOM 1354 C C . ILE B 1 43 ? -4.262 17.281 11.016 1 98.5 43 ILE B C 1
ATOM 1356 O O . ILE B 1 43 ? -3.131 16.828 10.797 1 98.5 43 ILE B O 1
ATOM 1360 N N . GLN B 1 44 ? -4.504 18.266 11.828 1 98.81 44 GLN B N 1
ATOM 1361 C CA . GLN B 1 44 ? -3.391 18.891 12.539 1 98.81 44 GLN B CA 1
ATOM 1362 C C . GLN B 1 44 ? -2.729 17.906 13.5 1 98.81 44 GLN B C 1
ATOM 1364 O O . GLN B 1 44 ? -1.503 17.875 13.617 1 98.81 44 GLN B O 1
ATOM 1369 N N . ALA B 1 45 ? -3.549 17.062 14.18 1 98.56 45 ALA B N 1
ATOM 1370 C CA . ALA B 1 45 ? -2.994 16.047 15.07 1 98.56 45 ALA B CA 1
ATOM 1371 C C . ALA B 1 45 ? -2.148 15.039 14.297 1 98.56 45 ALA B C 1
ATOM 1373 O O . ALA B 1 45 ? -1.118 14.57 14.789 1 98.56 45 ALA B O 1
ATOM 1374 N N . MET B 1 46 ? -2.52 14.75 13.102 1 98.62 46 MET B N 1
ATOM 1375 C CA . MET B 1 46 ? -1.766 13.828 12.258 1 98.62 46 MET B CA 1
ATOM 1376 C C . MET B 1 46 ? -0.421 14.422 11.859 1 98.62 46 MET B C 1
ATOM 1378 O O . MET B 1 46 ? 0.585 13.719 11.797 1 98.62 46 MET B O 1
ATOM 1382 N N . GLY B 1 47 ? -0.427 15.656 11.539 1 98.81 47 GLY B N 1
ATOM 1383 C CA . GLY B 1 47 ? 0.831 16.344 11.281 1 98.81 47 GLY B CA 1
ATOM 1384 C C . GLY B 1 47 ? 1.776 16.312 12.469 1 98.81 47 GLY B C 1
ATOM 1385 O O . GLY B 1 47 ? 2.969 16.031 12.312 1 98.81 47 GLY B O 1
ATOM 1386 N N . ARG B 1 48 ? 1.227 16.578 13.633 1 98.69 48 ARG B N 1
ATOM 1387 C CA . ARG B 1 48 ? 2.043 16.531 14.844 1 98.69 48 ARG B CA 1
ATOM 1388 C C . ARG B 1 48 ? 2.639 15.133 15.047 1 98.69 48 ARG B C 1
ATOM 1390 O O . ARG B 1 48 ? 3.828 15 15.336 1 98.69 48 ARG B O 1
ATOM 1397 N N . TYR B 1 49 ? 1.825 14.188 14.875 1 98.88 49 TYR B N 1
ATOM 1398 C CA . TYR B 1 49 ? 2.289 12.812 14.953 1 98.88 49 TYR B CA 1
ATOM 1399 C C . TYR B 1 49 ? 3.445 12.57 13.992 1 98.88 49 TYR B C 1
ATOM 1401 O O . TYR B 1 49 ? 4.43 11.914 14.344 1 98.88 49 TYR B O 1
ATOM 1409 N N . SER B 1 50 ? 3.33 12.992 12.828 1 98.75 50 SER B N 1
ATOM 1410 C CA . SER B 1 50 ? 4.336 12.781 11.789 1 98.75 50 SER B CA 1
ATOM 1411 C C . SER B 1 50 ? 5.691 13.336 12.211 1 98.75 50 SER B C 1
ATOM 1413 O O . SER B 1 50 ? 6.715 12.664 12.055 1 98.75 50 SER B O 1
ATOM 1415 N N . VAL B 1 51 ? 5.66 14.5 12.727 1 98.31 51 VAL B N 1
ATOM 1416 C CA . VAL B 1 51 ? 6.898 15.156 13.133 1 98.31 51 VAL B CA 1
ATOM 1417 C C . VAL B 1 51 ? 7.5 14.422 14.328 1 98.31 51 VAL B C 1
ATOM 1419 O O . VAL B 1 51 ? 8.703 14.172 14.375 1 98.31 51 VAL B O 1
ATOM 1422 N N . GLU B 1 52 ? 6.641 14.039 15.312 1 97.19 52 GLU B N 1
ATOM 1423 C CA . GLU B 1 52 ? 7.105 13.305 16.484 1 97.19 52 GLU B CA 1
ATOM 1424 C C . GLU B 1 52 ? 7.715 11.969 16.078 1 97.19 52 GLU B C 1
ATOM 1426 O O . GLU B 1 52 ? 8.773 11.578 16.594 1 97.19 52 GLU B O 1
ATOM 1431 N N . GLU B 1 53 ? 7.07 11.32 15.242 1 97.69 53 GLU B N 1
ATOM 1432 C CA . GLU B 1 53 ? 7.551 10.016 14.789 1 97.69 53 GLU B CA 1
ATOM 1433 C C . GLU B 1 53 ? 8.867 10.148 14.023 1 97.69 53 GLU B C 1
ATOM 1435 O O . GLU B 1 53 ? 9.773 9.328 14.195 1 97.69 53 GLU B O 1
ATOM 1440 N N . TYR B 1 54 ? 8.953 11.141 13.195 1 96.44 54 TYR B N 1
ATOM 1441 C CA . TYR B 1 54 ? 10.195 11.406 12.477 1 96.44 54 TYR B CA 1
ATOM 1442 C C . TYR B 1 54 ? 11.344 11.656 13.438 1 96.44 54 TYR B C 1
ATOM 1444 O O . TYR B 1 54 ? 12.43 11.086 13.281 1 96.44 54 TYR B O 1
ATOM 1452 N N . ASN B 1 55 ? 11.07 12.469 14.383 1 95.94 55 ASN B N 1
ATOM 1453 C CA . ASN B 1 55 ? 12.094 12.766 15.375 1 95.94 55 ASN B CA 1
ATOM 1454 C C . ASN B 1 55 ? 12.508 11.516 16.141 1 95.94 55 ASN B C 1
ATOM 1456 O O . ASN B 1 55 ? 13.688 11.305 16.406 1 95.94 55 ASN B O 1
ATOM 1460 N N . ARG B 1 56 ? 11.555 10.766 16.5 1 95.75 56 ARG B N 1
ATOM 1461 C CA . ARG B 1 56 ? 11.82 9.539 17.25 1 95.75 56 ARG B CA 1
ATOM 1462 C C . ARG B 1 56 ? 12.688 8.578 16.438 1 95.75 56 ARG B C 1
ATOM 1464 O O . ARG B 1 56 ? 13.609 7.969 16.984 1 95.75 56 ARG B O 1
ATOM 1471 N N . LEU B 1 57 ? 12.445 8.445 15.211 1 93.19 57 LEU B N 1
ATOM 1472 C CA . LEU B 1 57 ? 13.141 7.488 14.352 1 93.19 57 LEU B CA 1
ATOM 1473 C C . LEU B 1 57 ? 14.539 7.992 14 1 93.19 57 LEU B C 1
ATOM 1475 O O . LEU B 1 57 ? 15.469 7.199 13.859 1 93.19 57 LEU B O 1
ATOM 1479 N N . ARG B 1 58 ? 14.578 9.258 13.672 1 89.25 58 ARG B N 1
ATOM 1480 C CA . ARG B 1 58 ? 15.844 9.844 13.266 1 89.25 58 ARG B CA 1
ATOM 1481 C C . ARG B 1 58 ? 16.781 9.992 14.453 1 89.25 58 ARG B C 1
ATOM 1483 O O . ARG B 1 58 ? 18.016 9.93 14.297 1 89.25 58 ARG B O 1
ATOM 1490 N N . ARG B 1 59 ? 16.359 10.141 15.648 1 78.38 59 ARG B N 1
ATOM 1491 C CA . ARG B 1 59 ? 17.125 10.258 16.875 1 78.38 59 ARG B CA 1
ATOM 1492 C C . ARG B 1 59 ? 18.281 11.227 16.719 1 78.38 59 ARG B C 1
ATOM 1494 O O . ARG B 1 59 ? 19.422 10.906 17.078 1 78.38 59 ARG B O 1
ATOM 1501 N N . SER B 1 60 ? 18.062 12.227 16.078 1 75.56 60 SER B N 1
ATOM 1502 C CA . SER B 1 60 ? 19.141 13.195 15.875 1 75.56 60 SER B CA 1
ATOM 1503 C C . SER B 1 60 ? 18.953 14.438 16.734 1 75.56 60 SER B C 1
ATOM 1505 O O . SER B 1 60 ? 17.891 14.625 17.328 1 75.56 60 SER B O 1
ATOM 1507 N N . GLU B 1 61 ? 20.078 15.195 16.922 1 74.56 61 GLU B N 1
ATOM 1508 C CA . GLU B 1 61 ? 20.047 16.484 17.609 1 74.56 61 GLU B CA 1
ATOM 1509 C C . GLU B 1 61 ? 19.297 17.531 16.797 1 74.56 61 GLU B C 1
ATOM 1511 O O . GLU B 1 61 ? 18.984 18.609 17.297 1 74.56 61 GLU B O 1
ATOM 1516 N N . GLU B 1 62 ? 18.984 17.281 15.57 1 84.75 62 GLU B N 1
ATOM 1517 C CA . GLU B 1 62 ? 18.328 18.234 14.68 1 84.75 62 GLU B CA 1
ATOM 1518 C C . GLU B 1 62 ? 16.828 17.938 14.586 1 84.75 62 GLU B C 1
ATOM 1520 O O . GLU B 1 62 ? 16.281 17.875 13.484 1 84.75 62 GLU B O 1
ATOM 1525 N N . ASP B 1 63 ? 16.297 17.969 15.82 1 91.5 63 ASP B N 1
ATOM 1526 C CA . ASP B 1 63 ? 14.875 17.672 15.898 1 91.5 63 ASP B CA 1
ATOM 1527 C C . ASP B 1 63 ? 14.047 18.781 15.266 1 91.5 63 ASP B C 1
ATOM 1529 O O . ASP B 1 63 ? 14.445 19.953 15.297 1 91.5 63 ASP B O 1
ATOM 1533 N N . LEU B 1 64 ? 12.977 18.453 14.672 1 95.19 64 LEU B N 1
ATOM 1534 C CA . LEU B 1 64 ? 12 19.375 14.117 1 95.19 64 LEU B CA 1
ATOM 1535 C C . LEU B 1 64 ? 10.891 19.672 15.117 1 95.19 64 LEU B C 1
ATOM 1537 O O . LEU B 1 64 ? 10.609 18.844 15.992 1 95.19 64 LEU B O 1
ATOM 1541 N N . THR B 1 65 ? 10.352 20.891 14.992 1 96.06 65 THR B N 1
ATOM 1542 C CA . THR B 1 65 ? 9.156 21.266 15.742 1 96.06 65 THR B CA 1
ATOM 1543 C C . THR B 1 65 ? 7.969 21.453 14.805 1 96.06 65 THR B C 1
ATOM 1545 O O . THR B 1 65 ? 8.094 22.094 13.758 1 96.06 65 THR B O 1
ATOM 1548 N N . PHE B 1 66 ? 6.859 20.906 15.227 1 97.69 66 PHE B N 1
ATOM 1549 C CA . PHE B 1 66 ? 5.633 21.016 14.453 1 97.69 66 PHE B CA 1
ATOM 1550 C C . PHE B 1 66 ? 5.07 22.422 14.516 1 97.69 66 PHE B C 1
ATOM 1552 O O . PHE B 1 66 ? 4.961 23 15.594 1 97.69 66 PHE B O 1
ATOM 1559 N N . SER B 1 67 ? 4.695 23 13.352 1 98 67 SER B N 1
ATOM 1560 C CA . SER B 1 67 ? 3.971 24.266 13.305 1 98 67 SER B CA 1
ATOM 1561 C C . SER B 1 67 ? 2.516 24.062 12.906 1 98 67 SER B C 1
ATOM 1563 O O . SER B 1 67 ? 1.609 24.219 13.727 1 98 67 SER B O 1
ATOM 1565 N N . ARG B 1 68 ? 2.299 23.594 11.633 1 98.44 68 ARG B N 1
ATOM 1566 C CA . ARG B 1 68 ? 0.951 23.344 11.141 1 98.44 68 ARG B CA 1
ATOM 1567 C C . ARG B 1 68 ? 0.988 22.5 9.867 1 98.44 68 ARG B C 1
ATOM 1569 O O . ARG B 1 68 ? 2.006 22.469 9.172 1 98.44 68 ARG B O 1
ATOM 1576 N N . VAL B 1 69 ? -0.158 21.875 9.617 1 98.81 69 VAL B N 1
ATOM 1577 C CA . VAL B 1 69 ? -0.401 21.312 8.297 1 98.81 69 VAL B CA 1
ATOM 1578 C C . VAL B 1 69 ? -0.996 22.375 7.375 1 98.81 69 VAL B C 1
ATOM 1580 O O . VAL B 1 69 ? -1.975 23.031 7.73 1 98.81 69 VAL B O 1
ATOM 1583 N N . VAL B 1 70 ? -0.393 22.453 6.207 1 98.12 70 VAL B N 1
ATOM 1584 C CA . VAL B 1 70 ? -0.855 23.531 5.328 1 98.12 70 VAL B CA 1
ATOM 1585 C C . VAL B 1 70 ? -1.646 22.938 4.164 1 98.12 70 VAL B C 1
ATOM 1587 O O . VAL B 1 70 ? -2.422 23.641 3.512 1 98.12 70 VAL B O 1
ATOM 1590 N N . GLU B 1 71 ? -1.517 21.734 3.824 1 98.38 71 GLU B N 1
ATOM 1591 C CA . GLU B 1 71 ? -2.277 21.016 2.816 1 98.38 71 GLU B CA 1
ATOM 1592 C C . GLU B 1 71 ? -2.465 19.547 3.219 1 98.38 71 GLU B C 1
ATOM 1594 O O . GLU B 1 71 ? -1.615 18.969 3.902 1 98.38 71 GLU B O 1
ATOM 1599 N N . ALA B 1 72 ? -3.545 19.016 2.779 1 98.69 72 ALA B N 1
ATOM 1600 C CA . ALA B 1 72 ? -3.812 17.609 3.051 1 98.69 72 ALA B CA 1
ATOM 1601 C C . ALA B 1 72 ? -4.699 17 1.968 1 98.69 72 ALA B C 1
ATOM 1603 O O . ALA B 1 72 ? -5.625 17.641 1.476 1 98.69 72 ALA B O 1
ATOM 1604 N N . GLU B 1 73 ? -4.418 15.797 1.646 1 97.94 73 GLU B N 1
ATOM 1605 C CA . GLU B 1 73 ? -5.281 14.938 0.846 1 97.94 73 GLU B CA 1
ATOM 1606 C C . GLU B 1 73 ? -5.52 13.602 1.538 1 97.94 73 GLU B C 1
ATOM 1608 O O . GLU B 1 73 ? -4.723 13.18 2.377 1 97.94 73 GLU B O 1
ATOM 1613 N N . GLN B 1 74 ? -6.59 13.031 1.237 1 96.31 74 GLN B N 1
ATOM 1614 C CA . GLN B 1 74 ? -6.926 11.727 1.781 1 96.31 74 GLN B CA 1
ATOM 1615 C C . GLN B 1 74 ? -7.234 10.727 0.667 1 96.31 74 GLN B C 1
ATOM 1617 O O . GLN B 1 74 ? -7.719 11.109 -0.4 1 96.31 74 GLN B O 1
ATOM 1622 N N . GLN B 1 75 ? -6.973 9.445 0.911 1 94.25 75 GLN B N 1
ATOM 1623 C CA . GLN B 1 75 ? -7.195 8.359 -0.035 1 94.25 75 GLN B CA 1
ATOM 1624 C C . GLN B 1 75 ? -7.695 7.105 0.677 1 94.25 75 GLN B C 1
ATOM 1626 O O . GLN B 1 75 ? -7.035 6.594 1.583 1 94.25 75 GLN B O 1
ATOM 1631 N N . VAL B 1 76 ? -8.82 6.703 0.206 1 91.44 76 VAL B N 1
ATOM 1632 C CA . VAL B 1 76 ? -9.305 5.414 0.694 1 91.44 76 VAL B CA 1
ATOM 1633 C C . VAL B 1 76 ? -8.508 4.285 0.044 1 91.44 76 VAL B C 1
ATOM 1635 O O . VAL B 1 76 ? -8.469 4.172 -1.184 1 91.44 76 VAL B O 1
ATOM 1638 N N . VAL B 1 77 ? -7.863 3.566 0.979 1 90.31 77 VAL B N 1
ATOM 1639 C CA . VAL B 1 77 ? -7.121 2.398 0.512 1 90.31 77 VAL B CA 1
ATOM 1640 C C . VAL B 1 77 ? -7.852 1.123 0.923 1 90.31 77 VAL B C 1
ATOM 1642 O O . VAL B 1 77 ? -7.922 0.794 2.109 1 90.31 77 VAL B O 1
ATOM 1645 N N . ALA B 1 78 ? -8.609 0.549 -0.008 1 89.94 78 ALA B N 1
ATOM 1646 C CA . ALA B 1 78 ? -9.367 -0.679 0.231 1 89.94 78 ALA B CA 1
ATOM 1647 C C . ALA B 1 78 ? -9.18 -1.668 -0.917 1 89.94 78 ALA B C 1
ATOM 1649 O O . ALA B 1 78 ? -9.336 -1.307 -2.086 1 89.94 78 ALA B O 1
ATOM 1650 N N . GLY B 1 79 ? -8.781 -2.865 -0.531 1 91.69 79 GLY B N 1
ATOM 1651 C CA . GLY B 1 79 ? -8.602 -3.918 -1.519 1 91.69 79 GLY B CA 1
ATOM 1652 C C . GLY B 1 79 ? -7.996 -5.184 -0.941 1 91.69 79 GLY B C 1
ATOM 1653 O O . GLY B 1 79 ? -8.18 -5.48 0.24 1 91.69 79 GLY B O 1
ATOM 1654 N N . MET B 1 80 ? -7.473 -5.969 -1.846 1 94.69 80 MET B N 1
ATOM 1655 C CA . MET B 1 80 ? -6.77 -7.199 -1.509 1 94.69 80 MET B CA 1
ATOM 1656 C C . MET B 1 80 ? -5.414 -7.262 -2.209 1 94.69 80 MET B C 1
ATOM 1658 O O . MET B 1 80 ? -5.301 -6.898 -3.379 1 94.69 80 MET B O 1
ATOM 1662 N N . LYS B 1 81 ? -4.496 -7.707 -1.424 1 96.62 81 LYS B N 1
ATOM 1663 C CA . LYS B 1 81 ? -3.229 -8.094 -2.039 1 96.62 81 LYS B CA 1
ATOM 1664 C C . LYS B 1 81 ? -3.055 -9.609 -2.025 1 96.62 81 LYS B C 1
ATOM 1666 O O . LYS B 1 81 ? -3.373 -10.273 -1.033 1 96.62 81 LYS B O 1
ATOM 1671 N N . TYR B 1 82 ? -2.535 -10.07 -3.105 1 98.25 82 TYR B N 1
ATOM 1672 C CA . TYR B 1 82 ? -2.164 -11.477 -3.238 1 98.25 82 TYR B CA 1
ATOM 1673 C C . TYR B 1 82 ? -0.668 -11.625 -3.488 1 98.25 82 TYR B C 1
ATOM 1675 O O . TYR B 1 82 ? -0.109 -10.953 -4.359 1 98.25 82 TYR B O 1
ATOM 1683 N N . TYR B 1 83 ? -0.123 -12.445 -2.723 1 98.69 83 TYR B N 1
ATOM 1684 C CA . TYR B 1 83 ? 1.285 -12.797 -2.844 1 98.69 83 TYR B CA 1
ATOM 1685 C C . TYR B 1 83 ? 1.444 -14.211 -3.406 1 98.69 83 TYR B C 1
ATOM 1687 O O . TYR B 1 83 ? 1.083 -15.188 -2.75 1 98.69 83 TYR B O 1
ATOM 1695 N N . LEU B 1 84 ? 2.023 -14.258 -4.516 1 98.75 84 LEU B N 1
ATOM 1696 C CA . LEU B 1 84 ? 2.012 -15.516 -5.258 1 98.75 84 LEU B CA 1
ATOM 1697 C C . LEU B 1 84 ? 3.43 -16.016 -5.504 1 98.75 84 LEU B C 1
ATOM 1699 O O . LEU B 1 84 ? 4.328 -15.219 -5.797 1 98.75 84 LEU B O 1
ATOM 1703 N N . LYS B 1 85 ? 3.629 -17.25 -5.398 1 98.69 85 LYS B N 1
ATOM 1704 C CA . LYS B 1 85 ? 4.75 -17.953 -6.023 1 98.69 85 LYS B CA 1
ATOM 1705 C C . LYS B 1 85 ? 4.301 -18.703 -7.273 1 98.69 85 LYS B C 1
ATOM 1707 O O . LYS B 1 85 ? 3.428 -19.562 -7.207 1 98.69 85 LYS B O 1
ATOM 1712 N N . ILE B 1 86 ? 4.969 -18.406 -8.297 1 98.62 86 ILE B N 1
ATOM 1713 C CA . ILE B 1 86 ? 4.512 -18.859 -9.602 1 98.62 86 ILE B CA 1
ATOM 1714 C C . ILE B 1 86 ? 5.617 -19.656 -10.289 1 98.62 86 ILE B C 1
ATOM 1716 O O . ILE B 1 86 ? 6.734 -19.172 -10.453 1 98.62 86 ILE B O 1
ATOM 1720 N N . GLU B 1 87 ? 5.359 -20.812 -10.625 1 98.06 87 GLU B N 1
ATOM 1721 C CA . GLU B 1 87 ? 6.234 -21.609 -11.484 1 98.06 87 GLU B CA 1
ATOM 1722 C C . GLU B 1 87 ? 6.051 -21.219 -12.953 1 98.06 87 GLU B C 1
ATOM 1724 O O . GLU B 1 87 ? 4.926 -21.156 -13.445 1 98.06 87 GLU B O 1
ATOM 1729 N N . THR B 1 88 ? 7.156 -20.938 -13.594 1 97.44 88 THR B N 1
ATOM 1730 C CA . THR B 1 88 ? 7.141 -20.562 -15 1 97.44 88 THR B CA 1
ATOM 1731 C C . THR B 1 88 ? 8.148 -21.391 -15.797 1 97.44 88 THR B C 1
ATOM 1733 O O . THR B 1 88 ? 8.992 -22.078 -15.211 1 97.44 88 THR B O 1
ATOM 1736 N N . VAL B 1 89 ? 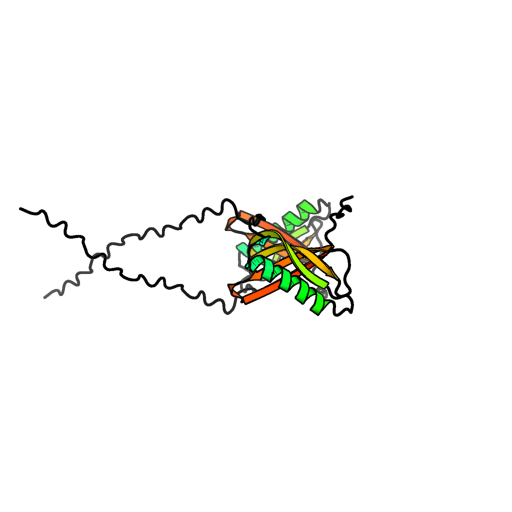7.945 -21.359 -17.094 1 95.56 89 VAL B N 1
ATOM 1737 C CA . VAL B 1 89 ? 8.914 -21.891 -18.047 1 95.56 89 VAL B CA 1
ATOM 1738 C C . VAL B 1 89 ? 9.203 -20.859 -19.141 1 95.56 89 VAL B C 1
ATOM 1740 O O . VAL B 1 89 ? 8.32 -20.094 -19.531 1 95.56 89 VAL B O 1
ATOM 1743 N N . SER B 1 90 ? 10.398 -20.828 -19.484 1 92.12 90 SER B N 1
ATOM 1744 C CA . SER B 1 90 ? 10.734 -19.938 -20.594 1 92.12 90 SER B CA 1
ATOM 1745 C C . SER B 1 90 ? 10.047 -20.375 -21.875 1 92.12 90 SER B C 1
ATOM 1747 O O . SER B 1 90 ? 9.805 -21.578 -22.078 1 92.12 90 SER B O 1
ATOM 1749 N N . LYS B 1 91 ? 9.703 -19.391 -22.781 1 87.19 91 LYS B N 1
ATOM 1750 C CA . LYS B 1 91 ? 9.055 -19.719 -24.047 1 87.19 91 LYS B CA 1
ATOM 1751 C C . LYS B 1 91 ? 9.883 -20.719 -24.844 1 87.19 91 LYS B C 1
ATOM 1753 O O . LYS B 1 91 ? 9.328 -21.578 -25.531 1 87.19 91 LYS B O 1
ATOM 1758 N N . GLY B 1 92 ? 11.172 -20.656 -24.906 1 84.56 92 GLY B N 1
ATOM 1759 C CA . GLY B 1 92 ? 12.031 -21.578 -25.641 1 84.56 92 GLY B CA 1
ATOM 1760 C C . GLY B 1 92 ? 12.227 -22.906 -24.922 1 84.56 92 GLY B C 1
ATOM 1761 O O . GLY B 1 92 ? 12.922 -23.797 -25.438 1 84.56 92 GLY B O 1
ATOM 1762 N N . GLY B 1 93 ? 11.562 -23.078 -23.844 1 84.44 93 GLY B N 1
ATOM 1763 C CA . GLY B 1 93 ? 11.719 -24.266 -23.031 1 84.44 93 GLY B CA 1
ATOM 1764 C C . GLY B 1 93 ? 12.766 -24.109 -21.938 1 84.44 93 GLY B C 1
ATOM 1765 O O . GLY B 1 93 ? 13.219 -23 -21.656 1 84.44 93 GLY B O 1
ATOM 1766 N N . GLY B 1 94 ? 13.023 -25.219 -21.125 1 88 94 GLY B N 1
ATOM 1767 C CA . GLY B 1 94 ? 13.984 -25.219 -20.031 1 88 94 GLY B CA 1
ATOM 1768 C C . GLY B 1 94 ? 13.375 -25.609 -18.703 1 88 94 GLY B C 1
ATOM 1769 O O . GLY B 1 94 ? 12.227 -26.047 -18.641 1 88 94 GLY B O 1
ATOM 1770 N N . ASP B 1 95 ? 14.266 -25.469 -17.656 1 91.5 95 ASP B N 1
ATOM 1771 C CA . ASP B 1 95 ? 13.836 -25.828 -16.312 1 91.5 95 ASP B CA 1
ATOM 1772 C C . ASP B 1 95 ? 12.852 -24.812 -15.75 1 91.5 95 ASP B C 1
ATOM 1774 O O . ASP B 1 95 ? 12.977 -23.609 -16.016 1 91.5 95 ASP B O 1
ATOM 1778 N N . PRO B 1 96 ? 11.93 -25.359 -15.109 1 95.12 96 PRO B N 1
ATOM 1779 C CA . PRO B 1 96 ? 11.023 -24.438 -14.43 1 95.12 96 PRO B CA 1
ATOM 1780 C C . PRO B 1 96 ? 11.742 -23.5 -13.469 1 95.12 96 PRO B C 1
ATOM 1782 O O . PRO B 1 96 ? 12.742 -23.891 -12.852 1 95.12 96 PRO B O 1
ATOM 1785 N N . LYS B 1 97 ? 11.195 -22.266 -13.461 1 94.81 97 LYS B N 1
ATOM 1786 C CA . LYS B 1 97 ? 11.648 -21.266 -12.5 1 94.81 97 LYS B CA 1
ATOM 1787 C C . LYS B 1 97 ? 10.477 -20.688 -11.703 1 94.81 97 LYS B C 1
ATOM 1789 O O . LYS B 1 97 ? 9.367 -20.562 -12.219 1 94.81 97 LYS B O 1
ATOM 1794 N N . VAL B 1 98 ? 10.805 -20.391 -10.492 1 97.31 98 VAL B N 1
ATOM 1795 C CA . VAL B 1 98 ? 9.758 -19.844 -9.633 1 97.31 98 VAL B CA 1
ATOM 1796 C C . VAL B 1 98 ? 9.945 -18.328 -9.492 1 97.31 98 VAL B C 1
ATOM 1798 O O . VAL B 1 98 ? 11.0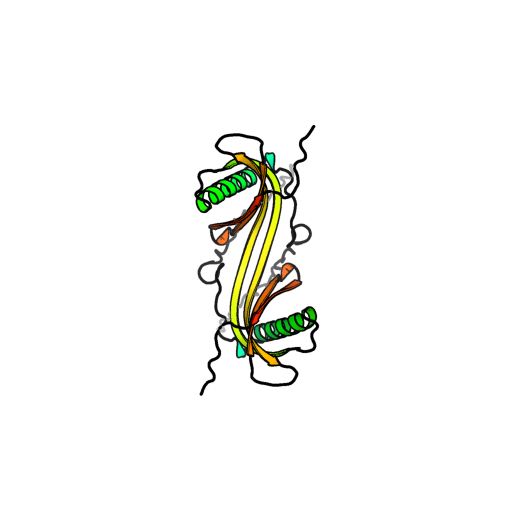62 -17.859 -9.25 1 97.31 98 VAL B O 1
ATOM 1801 N N . PHE B 1 99 ? 8.883 -17.625 -9.703 1 97.62 99 PHE B N 1
ATOM 1802 C CA . PHE B 1 99 ? 8.836 -16.172 -9.531 1 97.62 99 PHE B CA 1
ATOM 1803 C C . PHE B 1 99 ? 7.844 -15.789 -8.445 1 97.62 99 PHE B C 1
ATOM 1805 O O . PHE B 1 99 ? 6.891 -16.531 -8.18 1 97.62 99 PHE B O 1
ATOM 1812 N N . GLU B 1 100 ? 8.078 -14.68 -7.785 1 98.62 100 GLU B N 1
ATOM 1813 C CA . GLU B 1 100 ? 7.156 -14.07 -6.836 1 98.62 100 GLU B CA 1
ATOM 1814 C C . GLU B 1 100 ? 6.43 -12.883 -7.457 1 98.62 100 GLU B C 1
ATOM 1816 O O . GLU B 1 100 ? 7.043 -12.07 -8.156 1 98.62 100 GLU B O 1
ATOM 1821 N N . ALA B 1 101 ? 5.16 -12.844 -7.176 1 98.75 101 ALA B N 1
ATOM 1822 C CA . ALA B 1 101 ? 4.328 -11.75 -7.676 1 98.75 101 ALA B CA 1
ATOM 1823 C C . ALA B 1 101 ? 3.426 -11.203 -6.574 1 98.75 101 ALA B C 1
ATOM 1825 O O . ALA B 1 101 ? 3.008 -11.945 -5.68 1 98.75 101 ALA B O 1
ATOM 1826 N N . VAL B 1 102 ? 3.129 -9.914 -6.621 1 98.75 102 VAL B N 1
ATOM 1827 C CA . VAL B 1 102 ? 2.115 -9.266 -5.797 1 98.75 102 VAL B CA 1
ATOM 1828 C C . VAL B 1 102 ? 1.064 -8.609 -6.688 1 98.75 102 VAL B C 1
ATOM 1830 O O . VAL B 1 102 ? 1.395 -7.777 -7.539 1 98.75 102 VAL B O 1
ATOM 1833 N N . VAL B 1 103 ? -0.132 -9.008 -6.477 1 98.75 103 VAL B N 1
ATOM 1834 C CA . VAL B 1 103 ? -1.258 -8.461 -7.223 1 98.75 103 VAL B CA 1
ATOM 1835 C C . VAL B 1 103 ? -2.199 -7.727 -6.27 1 98.75 103 VAL B C 1
ATOM 1837 O O . VAL B 1 103 ? -2.488 -8.211 -5.176 1 98.75 103 VAL B O 1
ATOM 1840 N N . GLU B 1 104 ? -2.586 -6.559 -6.676 1 97.19 104 GLU B N 1
ATOM 1841 C CA . GLU B 1 104 ? -3.584 -5.805 -5.922 1 97.19 104 GLU B CA 1
ATOM 1842 C C . GLU B 1 104 ? -4.918 -5.758 -6.668 1 97.19 104 GLU B C 1
ATOM 1844 O O . GLU B 1 104 ? -4.957 -5.43 -7.855 1 97.19 104 GLU B O 1
ATOM 1849 N N . VAL B 1 105 ? -5.926 -6.117 -5.887 1 96.56 105 VAL B N 1
ATOM 1850 C CA . VAL B 1 105 ? -7.273 -6.098 -6.441 1 96.56 105 VAL B CA 1
ATOM 1851 C C . VAL B 1 105 ? -8.156 -5.164 -5.617 1 96.56 105 VAL B C 1
ATOM 1853 O O . VAL B 1 105 ? -8.148 -5.219 -4.387 1 96.56 105 VAL B O 1
ATOM 1856 N N . LYS B 1 106 ? -8.781 -4.281 -6.328 1 94 106 LYS B N 1
ATOM 1857 C CA . LYS B 1 106 ? -9.812 -3.424 -5.75 1 94 106 LYS B CA 1
ATOM 1858 C C . LYS B 1 106 ? -11.156 -3.652 -6.422 1 94 106 LYS B C 1
ATOM 1860 O O . LYS B 1 106 ? -11.5 -2.975 -7.395 1 94 106 LYS B O 1
ATOM 1865 N N . PRO B 1 107 ? -11.922 -4.5 -5.82 1 90 107 PRO B N 1
ATOM 1866 C CA . PRO B 1 107 ? -13.164 -4.895 -6.492 1 90 107 PRO B CA 1
ATOM 1867 C C . PRO B 1 107 ? -14.117 -3.721 -6.723 1 90 107 PRO B C 1
ATOM 1869 O O . PRO B 1 107 ? -14.797 -3.668 -7.746 1 90 107 PRO B O 1
ATOM 1872 N N . TRP B 1 108 ? -14.133 -2.789 -5.895 1 84.94 108 TRP B N 1
ATOM 1873 C CA . TRP B 1 108 ? -15.07 -1.669 -5.984 1 84.94 108 TRP B CA 1
ATOM 1874 C C . TRP B 1 108 ? -14.648 -0.698 -7.082 1 84.94 108 TRP B C 1
ATOM 1876 O O . TRP B 1 108 ? -15.445 0.128 -7.527 1 84.94 108 TRP B O 1
ATOM 1886 N N . LEU B 1 109 ? -13.375 -0.783 -7.531 1 87.69 109 LEU B N 1
ATOM 1887 C CA . LEU B 1 109 ? -12.867 0.047 -8.617 1 87.69 109 LEU B CA 1
ATOM 1888 C C . LEU B 1 109 ? -12.68 -0.777 -9.891 1 87.69 109 LEU B C 1
ATOM 1890 O O . LEU B 1 109 ? -12.25 -0.25 -10.914 1 87.69 109 LEU B O 1
ATOM 1894 N N . ARG B 1 110 ? -12.953 -2.068 -9.758 1 91.19 110 ARG B N 1
ATOM 1895 C CA . ARG B 1 110 ? -12.68 -2.975 -10.867 1 91.19 110 ARG B CA 1
ATOM 1896 C C . ARG B 1 110 ? -11.234 -2.863 -11.328 1 91.19 110 ARG B C 1
ATOM 1898 O O . ARG B 1 110 ? -10.961 -2.773 -12.531 1 91.19 110 ARG B O 1
ATOM 1905 N N . SER B 1 111 ? -10.438 -2.764 -10.367 1 94.62 111 SER B N 1
ATOM 1906 C CA . SER B 1 111 ? -9.016 -2.588 -10.648 1 94.62 111 SER B CA 1
ATOM 1907 C C . SER B 1 111 ? -8.211 -3.824 -10.242 1 94.62 111 SER B C 1
ATOM 1909 O O . SER B 1 111 ? -8.477 -4.43 -9.203 1 94.62 111 SER B O 1
ATOM 1911 N N . LYS B 1 112 ? -7.262 -4.242 -11.016 1 97.06 112 LYS B N 1
ATOM 1912 C CA . LYS B 1 112 ? -6.266 -5.285 -10.789 1 97.06 112 LYS B CA 1
ATOM 1913 C C . LYS B 1 112 ? -4.898 -4.863 -11.32 1 97.06 112 LYS B C 1
ATOM 1915 O O . LYS B 1 112 ? -4.766 -4.477 -12.484 1 97.06 112 LYS B O 1
ATOM 1920 N N . LYS B 1 113 ? -3.951 -4.891 -10.453 1 97.25 113 LYS B N 1
ATOM 1921 C CA . LYS B 1 113 ? -2.635 -4.402 -10.844 1 97.25 113 LYS B CA 1
ATOM 1922 C C . LYS B 1 113 ? -1.531 -5.336 -10.359 1 97.25 113 LYS B C 1
ATOM 1924 O O . LYS B 1 113 ? -1.573 -5.82 -9.227 1 97.25 113 LYS B O 1
ATOM 1929 N N . LEU B 1 114 ? -0.574 -5.582 -11.203 1 98.56 114 LEU B N 1
ATOM 1930 C CA . LEU B 1 114 ? 0.66 -6.258 -10.812 1 98.56 114 LEU B CA 1
ATOM 1931 C C . LEU B 1 114 ? 1.635 -5.281 -10.172 1 98.56 114 LEU B C 1
ATOM 1933 O O . LEU B 1 114 ? 2.152 -4.379 -10.836 1 98.56 114 LEU B O 1
ATOM 1937 N N . LEU B 1 115 ? 1.901 -5.488 -8.93 1 97.56 115 LEU B N 1
ATOM 1938 C CA . LEU B 1 115 ? 2.738 -4.547 -8.195 1 97.56 115 LEU B CA 1
ATOM 1939 C C . LEU B 1 115 ? 4.199 -4.98 -8.227 1 97.56 115 LEU B C 1
ATOM 1941 O O . LEU B 1 115 ? 5.102 -4.145 -8.156 1 97.56 115 LEU B O 1
ATOM 1945 N N . LYS B 1 116 ? 4.383 -6.203 -8.203 1 97.88 116 LYS B N 1
ATOM 1946 C CA . LYS B 1 116 ? 5.723 -6.781 -8.164 1 97.88 116 LYS B CA 1
ATOM 1947 C C . LYS B 1 116 ? 5.781 -8.078 -8.961 1 97.88 116 LYS B C 1
ATOM 1949 O O . LYS B 1 116 ? 4.824 -8.859 -8.961 1 97.88 116 LYS B O 1
ATOM 1954 N N . PHE B 1 117 ? 6.871 -8.297 -9.586 1 97.75 117 PHE B N 1
ATOM 1955 C CA . PHE B 1 117 ? 7.191 -9.555 -10.25 1 97.75 117 PHE B CA 1
ATOM 1956 C C . PHE B 1 117 ? 8.703 -9.766 -10.312 1 97.75 117 PHE B C 1
ATOM 1958 O O . PHE B 1 117 ? 9.406 -9.023 -11 1 97.75 117 PHE B O 1
ATOM 1965 N N . SER B 1 118 ? 9.18 -10.719 -9.578 1 96.88 118 SER B N 1
ATOM 1966 C CA . SER B 1 118 ? 10.625 -10.93 -9.5 1 96.88 118 SER B CA 1
ATOM 1967 C C . SER B 1 118 ? 10.953 -12.398 -9.242 1 96.88 118 SER B C 1
ATOM 1969 O O . SER B 1 118 ? 10.133 -13.133 -8.688 1 96.88 118 SER B O 1
ATOM 1971 N N . PRO B 1 119 ? 12.156 -12.852 -9.703 1 95.5 119 PRO B N 1
ATOM 1972 C CA . PRO B 1 119 ? 12.539 -14.227 -9.383 1 95.5 119 PRO B CA 1
ATOM 1973 C C . PRO B 1 119 ? 12.586 -14.492 -7.879 1 95.5 119 PRO B C 1
ATOM 1975 O O . PRO B 1 119 ? 12.922 -13.602 -7.098 1 95.5 119 PRO B O 1
ATOM 1978 N N . SER B 1 120 ? 12.148 -15.734 -7.617 1 93.88 120 SER B N 1
ATOM 1979 C CA . SER B 1 120 ? 12.203 -16.125 -6.211 1 93.88 120 SER B CA 1
ATOM 1980 C C . SER B 1 120 ? 13.641 -16.266 -5.734 1 93.88 120 SER B C 1
ATOM 1982 O O . SER B 1 120 ? 14.492 -16.781 -6.465 1 93.88 120 SER B O 1
ATOM 1984 N N . SER B 1 121 ? 14 -15.617 -4.719 1 83.75 121 SER B N 1
ATOM 1985 C CA . SER B 1 121 ? 15.352 -15.711 -4.176 1 83.75 121 SER B CA 1
ATOM 1986 C C . SER B 1 121 ? 15.609 -17.094 -3.58 1 83.75 121 SER B C 1
ATOM 1988 O O . SER B 1 121 ? 16.734 -17.391 -3.168 1 83.75 121 SER B O 1
ATOM 1990 N N . GLU B 1 122 ? 14.602 -17.828 -3.436 1 65.44 122 GLU B N 1
ATOM 1991 C CA . GLU B 1 122 ? 14.789 -19.156 -2.83 1 65.44 122 GLU B CA 1
ATOM 1992 C C . GLU B 1 122 ? 15.531 -20.094 -3.779 1 65.44 122 GLU B C 1
ATOM 1994 O O . GLU B 1 122 ? 15.195 -20.172 -4.965 1 65.44 122 GLU B O 1
ATOM 1999 N N . ILE B 1 123 ? 16.781 -20.359 -3.697 1 52.84 123 ILE B N 1
ATOM 2000 C CA . ILE B 1 123 ? 17.609 -21.281 -4.465 1 52.84 123 ILE B CA 1
ATOM 2001 C C . ILE B 1 123 ? 16.875 -22.609 -4.629 1 52.84 123 ILE B C 1
ATOM 2003 O O . ILE B 1 123 ? 16.547 -23.266 -3.637 1 52.84 123 ILE B O 1
ATOM 2007 N N . LEU B 1 124 ? 16.109 -22.812 -5.664 1 52.91 124 LEU B N 1
ATOM 2008 C CA . LEU B 1 124 ? 15.648 -24.172 -5.941 1 52.91 124 LEU B CA 1
ATOM 2009 C C . LEU B 1 124 ? 16.828 -25.141 -6.023 1 52.91 124 LEU B C 1
ATOM 2011 O O . LEU B 1 124 ? 17.719 -24.969 -6.852 1 52.91 124 LEU B O 1
ATOM 2015 N N . LEU B 1 125 ? 17.328 -25.531 -4.98 1 46.94 125 LEU B N 1
ATOM 2016 C CA . LEU B 1 125 ? 18.375 -26.547 -5.059 1 46.94 125 LEU B CA 1
ATOM 2017 C C . LEU B 1 125 ? 17.969 -27.672 -6.008 1 46.94 125 LEU B C 1
ATOM 2019 O O . LEU B 1 125 ? 16.812 -28.078 -6.039 1 46.94 125 LEU B O 1
ATOM 2023 N N . PRO B 1 126 ? 18.766 -27.891 -7.055 1 47.5 126 PRO B N 1
ATOM 2024 C CA . PRO B 1 126 ? 18.578 -29.078 -7.879 1 47.5 126 PRO B CA 1
ATOM 2025 C C . PRO B 1 126 ? 18.266 -30.328 -7.047 1 47.5 126 PRO B C 1
ATOM 2027 O O . PRO B 1 126 ? 18.844 -30.516 -5.973 1 47.5 126 PRO B O 1
ATOM 2030 N N . VAL B 1 127 ? 17.062 -30.734 -6.926 1 39.69 127 VAL B N 1
ATOM 2031 C CA . VAL B 1 127 ? 16.922 -32.062 -6.363 1 39.69 127 VAL B CA 1
ATOM 2032 C C . VAL B 1 127 ? 17.906 -33.031 -7.027 1 39.69 127 VAL B C 1
ATOM 2034 O O . VAL B 1 127 ? 17.938 -33.156 -8.258 1 39.69 127 VAL B O 1
ATOM 2037 N N . ASN B 1 128 ? 19.016 -33.219 -6.465 1 35.62 128 ASN B N 1
ATOM 2038 C CA . ASN B 1 128 ? 19.844 -34.344 -6.922 1 35.62 128 ASN B CA 1
ATOM 2039 C C . ASN B 1 128 ? 19.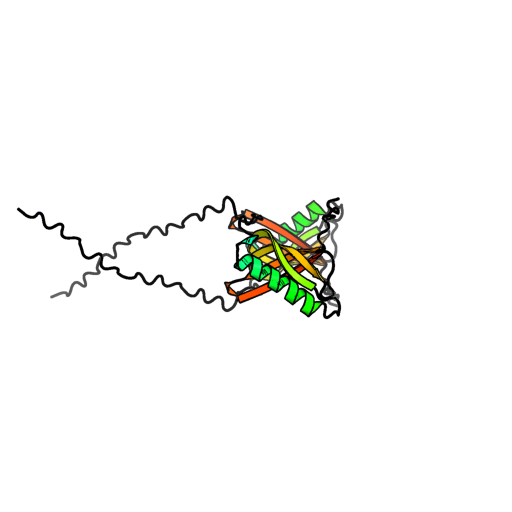078 -35.656 -6.887 1 35.62 128 ASN B C 1
ATOM 2041 O O . ASN B 1 128 ? 18.344 -35.938 -5.93 1 35.62 128 ASN B O 1
#

Solvent-accessible surface area (backbone atoms only — not comparable to full-atom values): 15188 Å² total; per-residue (Å²): 133,86,82,78,80,78,75,78,79,78,75,75,72,74,71,71,74,71,70,67,72,71,78,57,76,89,58,40,78,48,76,39,77,49,87,56,35,82,76,30,64,68,58,38,49,50,43,43,47,48,44,52,50,48,38,64,73,62,67,53,94,80,34,67,35,74,72,47,33,75,42,37,30,38,25,46,41,62,38,36,37,35,42,35,33,30,38,28,28,43,72,93,52,75,72,72,43,52,28,34,36,32,37,39,37,21,77,92,71,74,41,75,43,78,77,43,75,43,73,46,83,69,75,75,66,76,81,124,132,86,81,77,80,77,73,76,83,73,73,74,72,73,71,70,72,71,70,68,71,72,76,56,74,88,60,39,81,44,75,39,78,50,88,56,36,83,76,30,65,68,56,37,51,50,42,42,47,47,45,51,52,47,38,63,73,62,66,54,93,79,33,67,36,75,73,47,33,76,41,38,30,39,25,50,40,62,38,35,37,36,41,35,33,30,38,27,29,42,69,93,52,73,72,74,44,52,29,34,34,32,36,39,36,21,77,92,72,74,40,74,43,75,76,43,76,45,71,46,82,68,75,78,67,76,81,125

Organism: NCBI:txid192012

Sequence (256 aa):
MPSFVIFPKISQKTRHLVVLPLRPAGMLGGRTKVDDVETNKEIQAMGRYSVEEYNRLRRSEEDLTFSRVVEAEQQVVAGMKYYLKIETVSKGGGDPKVFEAVVEVKPWLRSKKLLKFSPSSEILLPVNMPSFVIFPKISQKTRHLVVLPLRPAGMLGGRTKVDDVETNKEIQAMGRYSVEEYNRLRRSEEDLTFSRVVEAEQQVVAGMKYYLKIETVSKGGGDPKVFEAVVEVKPWLRSKKLLKFSPSSEILLPVN

Foldseek 3Di:
DDPPPPPPDPPPPVPPPCPVPPPCPPQAADKDWDDCFQPDPVNFVVQQVVQVVVCVVVVDPPRDDRDGDDIDIDGDDDWDKDWDWDWDADPVGDDIFIKIWIWTDDPSVRDIDTDDIGGDPPPPPPPD/DPPPPPPPDPPPPVPPPPPVPPPCPPQAQDKDWDDCFQPDPVNFVVQQVVLVVVCVVVVDPPRDDRDGDDIDIDGDDDWDKDWDWDWDADPVGDDIFIKIWIWTDDPSVRDIDTDDIGGDPPPPPPPD

Radius of gyration: 27.68 Å; Cα contacts (8 Å, |Δi|>4): 412; chains: 2; bounding box: 87×76×45 Å

InterPro domains:
  IPR000010 Cystatin domain [PF16845] (39-118)
  IPR000010 Cystatin domain [SM00043] (26-120)
  IPR000010 Cystatin domain [cd00042] (38-119)
  IPR018073 Proteinase inhibitor I25, cystatin, conserved site [PS00287] (74-87)
  IPR046350 Cystatin superfamily [SSF54403] (31-120)

Nearest PDB structures (foldseek):
  8sj5-assembly2_D  TM=8.783E-01  e=7.091E-05  Juglans regia
  4tx4-assembly1_B  TM=5.340E-01  e=7.262E-06  Vigna unguiculata
  6fk0-assembly1_B  TM=4.699E-01  e=1.184E-04  Homo sapiens
  2kxg-assembly1_A  TM=4.103E-01  e=2.902E-01  Cucurbita maxima
  8ojg-assembly1_G  TM=3.568E-01  e=2.131E+00  Escherichia coli

Secondary structure (DSSP, 8-state):
------------------------TTTSSS-EE-TTGGG-HHHHHHHHHHHHHHHHHH--SS-EEEEEEEEEEEEEEEEEEEEEEEEEEETT--S-EEEEEEEEEEGGGTEEEEEEEEE--S------/------------------------TTTSSSEEE-TTTTT-HHHHHHHHHHHHHHHHHH--SS-EEEEEEEEEEEEEEEEEEEEEEEEEEETT--S-EEEEEEEEEEGGGTEEEEEEEEE--S------

pLDDT: mean 80.15, std 24.02, range [31.36, 98.88]